Protein AF-A0A8H6S6K7-F1 (afdb_monomer)

pLDDT: mean 83.05, std 16.38, range [39.16, 98.5]

Structure (mmCIF, N/CA/C/O backbone):
data_AF-A0A8H6S6K7-F1
#
_entry.id   AF-A0A8H6S6K7-F1
#
loop_
_atom_site.group_PDB
_atom_site.id
_atom_site.type_symbol
_atom_site.label_atom_id
_atom_site.label_alt_id
_atom_site.label_comp_id
_atom_site.label_asym_id
_atom_site.label_entity_id
_atom_site.label_seq_id
_atom_site.pdbx_PDB_ins_code
_atom_site.Cartn_x
_atom_site.Cartn_y
_atom_site.Cartn_z
_atom_site.occupancy
_atom_site.B_iso_or_equiv
_atom_site.auth_seq_id
_atom_site.auth_comp_id
_atom_site.auth_asym_id
_atom_site.auth_atom_id
_atom_site.pdbx_PDB_model_num
ATOM 1 N N . MET A 1 1 ? -16.120 10.961 26.177 1.00 58.44 1 MET A N 1
ATOM 2 C CA . MET A 1 1 ? -16.735 12.158 25.559 1.00 58.44 1 MET A CA 1
ATOM 3 C C . MET A 1 1 ? -15.746 12.899 24.668 1.00 58.44 1 MET A C 1
ATOM 5 O O . MET A 1 1 ? -15.996 12.947 23.475 1.00 58.44 1 MET A O 1
ATOM 9 N N . GLY A 1 2 ? -14.615 13.418 25.176 1.00 77.88 2 GLY A N 1
ATOM 10 C CA . GLY A 1 2 ? -13.631 14.110 24.320 1.00 77.88 2 GLY A CA 1
ATOM 11 C C . GLY A 1 2 ? -12.980 13.212 23.257 1.00 77.88 2 GLY A C 1
ATOM 12 O O . GLY A 1 2 ? -13.048 13.504 22.068 1.00 77.88 2 GLY A O 1
ATOM 13 N N . VAL A 1 3 ? -12.412 12.073 23.669 1.00 80.44 3 VAL A N 1
ATOM 14 C CA . VAL A 1 3 ? -11.653 11.180 22.769 1.00 80.44 3 VAL A CA 1
ATOM 15 C C . VAL A 1 3 ? -12.509 10.615 21.631 1.00 80.44 3 VAL A C 1
ATOM 17 O O . VAL A 1 3 ? -12.053 10.559 20.498 1.00 80.44 3 VAL A O 1
ATOM 20 N N . ASP A 1 4 ? -13.766 10.258 21.889 1.00 82.19 4 ASP A N 1
ATOM 21 C CA . ASP A 1 4 ? -14.639 9.653 20.872 1.00 82.19 4 ASP A CA 1
ATOM 22 C C . ASP A 1 4 ? -14.980 10.650 19.752 1.00 82.19 4 ASP A C 1
ATOM 24 O O . ASP A 1 4 ? -15.011 10.284 18.577 1.00 82.19 4 ASP A O 1
ATOM 28 N N . ARG A 1 5 ? -15.123 11.940 20.093 1.00 86.12 5 ARG A N 1
ATOM 29 C CA . ARG A 1 5 ? -15.265 13.026 19.112 1.00 86.12 5 ARG A CA 1
ATOM 30 C C . ARG A 1 5 ? -14.004 13.173 18.258 1.00 86.12 5 ARG A C 1
ATOM 32 O O . ARG A 1 5 ? -14.113 13.362 17.048 1.00 86.12 5 ARG A O 1
ATOM 39 N N . HIS A 1 6 ? -12.821 13.053 18.866 1.00 87.62 6 HIS A N 1
ATOM 40 C CA . HIS A 1 6 ? -11.557 13.077 18.127 1.00 87.62 6 HIS A CA 1
ATOM 41 C C . HIS A 1 6 ? -11.408 11.871 17.199 1.00 87.62 6 HIS A C 1
ATOM 43 O O . HIS A 1 6 ? -10.937 12.052 16.087 1.00 87.62 6 HIS A O 1
ATOM 49 N N . ILE A 1 7 ? -11.858 10.675 17.591 1.00 88.06 7 ILE A N 1
ATOM 50 C CA . ILE A 1 7 ? -11.807 9.482 16.730 1.00 88.06 7 ILE A CA 1
ATOM 51 C C . ILE A 1 7 ? -12.795 9.588 15.564 1.00 88.06 7 ILE A C 1
ATOM 53 O O . ILE A 1 7 ? -12.396 9.371 14.423 1.00 88.06 7 ILE A O 1
ATOM 57 N N . ARG A 1 8 ? -14.050 9.992 15.815 1.00 89.50 8 ARG A N 1
ATOM 58 C CA . ARG A 1 8 ? -15.065 10.156 14.754 1.00 89.50 8 ARG A CA 1
ATOM 59 C C . ARG A 1 8 ? -14.651 11.180 13.689 1.00 89.50 8 ARG A C 1
ATOM 61 O O . ARG A 1 8 ? -15.054 11.046 12.540 1.00 89.50 8 ARG A O 1
ATOM 68 N N . ARG A 1 9 ? -13.847 12.184 14.057 1.00 91.62 9 ARG A N 1
ATOM 69 C CA . ARG A 1 9 ? -13.295 13.173 13.117 1.00 91.62 9 ARG A CA 1
ATOM 70 C C . ARG A 1 9 ? -11.938 12.758 12.545 1.00 91.62 9 ARG A C 1
ATOM 72 O O . ARG A 1 9 ? -11.682 12.986 11.373 1.00 91.62 9 ARG A O 1
ATOM 79 N N . GLY A 1 10 ? -11.071 12.179 13.366 1.00 93.00 10 GLY A N 1
ATOM 80 C CA . GLY A 1 10 ? -9.701 11.827 13.003 1.00 93.00 10 GLY A CA 1
ATOM 81 C C . GLY A 1 10 ? -9.630 10.644 12.048 1.00 93.00 10 GLY A C 1
ATOM 82 O O . GLY A 1 10 ? -8.879 10.708 11.085 1.00 93.00 10 GLY A O 1
ATOM 83 N N . HIS A 1 11 ? -10.451 9.610 12.257 1.00 93.69 11 HIS A N 1
ATOM 84 C CA . HIS A 1 11 ? -10.480 8.426 11.390 1.00 93.69 11 HIS A CA 1
ATOM 85 C C . HIS A 1 11 ? -10.733 8.771 9.911 1.00 93.69 11 HIS A C 1
ATOM 87 O O . HIS A 1 11 ? -9.861 8.450 9.102 1.00 93.69 11 HIS A O 1
ATOM 93 N N . PRO A 1 12 ? -11.804 9.504 9.534 1.00 95.31 12 PRO A N 1
ATOM 94 C CA . PRO A 1 12 ? -12.028 9.855 8.133 1.00 95.31 12 PRO A CA 1
ATOM 95 C C . PRO A 1 12 ? -10.968 10.805 7.566 1.00 95.31 12 PRO A C 1
ATOM 97 O O . PRO A 1 12 ? -10.683 10.737 6.377 1.00 95.31 12 PRO A O 1
ATOM 100 N N . ILE A 1 13 ? -10.348 11.658 8.391 1.00 96.81 13 ILE A N 1
ATOM 101 C CA . ILE A 1 13 ? -9.241 12.517 7.941 1.00 96.81 13 ILE A CA 1
ATOM 102 C C . ILE A 1 13 ? -8.011 11.664 7.616 1.00 96.81 13 ILE A C 1
ATOM 104 O O . ILE A 1 13 ? -7.450 11.795 6.534 1.00 96.81 13 ILE A O 1
ATOM 108 N N . THR A 1 14 ? -7.599 10.771 8.519 1.00 96.31 14 THR A N 1
ATOM 109 C CA . THR A 1 14 ? -6.419 9.920 8.316 1.00 96.31 14 THR A CA 1
ATOM 110 C C . THR A 1 14 ? -6.618 8.950 7.155 1.00 96.31 14 THR A C 1
ATOM 112 O O . THR A 1 14 ? -5.763 8.888 6.278 1.00 96.31 14 THR A O 1
ATOM 115 N N . PHE A 1 15 ? -7.752 8.243 7.096 1.00 96.69 15 PHE A N 1
ATOM 116 C CA . PHE A 1 15 ? -8.057 7.356 5.967 1.00 96.69 15 PHE A CA 1
ATOM 117 C C . PHE A 1 15 ? -8.229 8.135 4.658 1.00 96.69 15 PHE A C 1
ATOM 119 O O . PHE A 1 15 ? -7.791 7.662 3.617 1.00 96.69 15 PHE A O 1
ATOM 126 N N . GLY A 1 16 ? -8.795 9.345 4.698 1.00 97.44 16 GLY A N 1
ATOM 127 C CA . GLY A 1 16 ? -8.875 10.223 3.530 1.00 97.44 16 GLY A CA 1
ATOM 128 C C . GLY A 1 16 ? -7.501 10.622 2.987 1.00 97.44 16 GLY A C 1
ATOM 129 O O . GLY A 1 16 ? -7.311 10.619 1.775 1.00 97.44 16 GLY A O 1
ATOM 130 N N . LEU A 1 17 ? -6.529 10.905 3.863 1.00 97.81 17 LEU A N 1
ATOM 131 C CA . LEU A 1 17 ? -5.148 11.198 3.458 1.00 97.81 17 LEU A CA 1
ATOM 132 C C . LEU A 1 17 ? -4.443 9.969 2.864 1.00 97.81 17 LEU A C 1
ATOM 134 O O . LEU A 1 17 ? -3.813 10.109 1.822 1.00 97.81 17 LEU A O 1
ATOM 138 N N . ILE A 1 18 ? -4.606 8.785 3.466 1.00 98.12 18 ILE A N 1
ATOM 139 C CA . ILE A 1 18 ? -4.086 7.505 2.933 1.00 98.12 18 ILE A CA 1
ATOM 140 C C . ILE A 1 18 ? -4.708 7.177 1.561 1.00 98.12 18 ILE A C 1
ATOM 142 O O . ILE A 1 18 ? -4.072 6.637 0.666 1.00 98.12 18 ILE A O 1
ATOM 146 N N . ILE A 1 19 ? -5.985 7.499 1.347 1.00 98.25 19 ILE A N 1
ATOM 147 C CA . ILE A 1 19 ? -6.609 7.303 0.030 1.00 98.25 19 ILE A CA 1
ATOM 148 C C . ILE A 1 19 ? -6.054 8.317 -0.975 1.00 98.25 19 ILE A C 1
ATOM 150 O O . ILE A 1 19 ? -5.770 7.956 -2.114 1.00 98.25 19 ILE A O 1
ATOM 154 N N . LEU A 1 20 ? -5.900 9.581 -0.574 1.00 98.19 20 LEU A N 1
ATOM 155 C CA . LEU A 1 20 ? -5.424 10.646 -1.455 1.00 98.19 20 LEU A CA 1
ATOM 156 C C . LEU A 1 20 ? -3.990 10.397 -1.942 1.00 98.19 20 LEU A C 1
ATOM 158 O O . LEU A 1 20 ? -3.740 10.465 -3.145 1.00 98.19 20 LEU A O 1
ATOM 162 N N . PHE A 1 21 ? -3.057 10.111 -1.032 1.00 97.94 21 PHE A N 1
ATOM 163 C CA . PHE A 1 21 ? -1.673 9.821 -1.410 1.00 97.94 21 PHE A CA 1
ATOM 164 C C . PHE A 1 21 ? -1.566 8.481 -2.150 1.00 97.94 21 PHE A C 1
ATOM 166 O O . PHE A 1 21 ? -0.896 8.421 -3.181 1.00 97.94 21 PHE A O 1
ATOM 173 N N . GLY A 1 22 ? -2.347 7.471 -1.761 1.00 98.12 22 GLY A N 1
ATOM 174 C CA . GLY A 1 22 ? -2.472 6.219 -2.501 1.00 98.12 22 GLY A CA 1
ATOM 175 C C . GLY A 1 22 ? -2.956 6.408 -3.943 1.00 98.12 22 GLY A C 1
ATOM 176 O O . GLY A 1 22 ? -2.473 5.716 -4.834 1.00 98.12 22 GLY A O 1
ATOM 177 N N . LEU A 1 23 ? -3.857 7.362 -4.210 1.00 97.81 23 LEU A N 1
ATOM 178 C CA . LEU A 1 23 ? -4.305 7.698 -5.570 1.00 97.81 23 LEU A CA 1
ATOM 179 C C . LEU A 1 23 ? -3.222 8.403 -6.393 1.00 97.81 23 LEU A C 1
ATOM 181 O O . LEU A 1 23 ? -3.073 8.091 -7.577 1.00 97.81 23 LEU A O 1
ATOM 185 N N . PHE A 1 24 ? -2.468 9.330 -5.791 1.00 98.06 24 PHE A N 1
ATOM 186 C CA . PHE A 1 24 ? -1.315 9.937 -6.464 1.00 98.06 24 PHE A CA 1
ATOM 187 C C . PHE A 1 24 ? -0.296 8.868 -6.858 1.00 98.06 24 PHE A C 1
ATOM 189 O O . PHE A 1 24 ? 0.173 8.851 -7.998 1.00 98.06 24 PHE A O 1
ATOM 196 N N . GLU A 1 25 ? -0.045 7.922 -5.958 1.00 98.12 25 GLU A N 1
ATOM 197 C CA . GLU A 1 25 ? 0.919 6.861 -6.197 1.00 98.12 25 GLU A CA 1
ATOM 198 C C . GLU A 1 25 ? 0.448 5.813 -7.195 1.00 98.12 25 GLU A C 1
ATOM 200 O O . GLU A 1 25 ? 1.226 5.3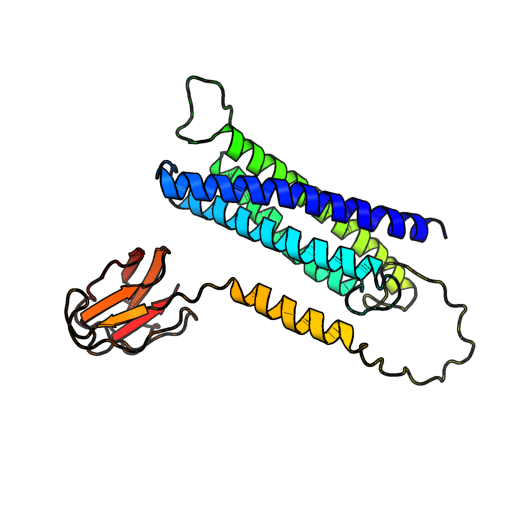51 -8.034 1.00 98.12 25 GLU A O 1
ATOM 205 N N . LEU A 1 26 ? -0.846 5.499 -7.182 1.00 98.12 26 LEU A N 1
ATOM 206 C CA . LEU A 1 26 ? -1.479 4.667 -8.196 1.00 98.12 26 LEU A CA 1
ATOM 207 C C . LEU A 1 26 ? -1.311 5.287 -9.589 1.00 98.12 26 LEU A C 1
ATOM 209 O O . LEU A 1 26 ? -0.919 4.599 -10.528 1.00 98.12 26 LEU A O 1
ATOM 213 N N . ALA A 1 27 ? -1.561 6.592 -9.724 1.00 98.31 27 ALA A N 1
ATOM 214 C CA . ALA A 1 27 ? -1.431 7.293 -10.998 1.00 98.31 27 ALA A CA 1
ATOM 215 C C . ALA A 1 27 ? 0.027 7.341 -11.490 1.00 98.31 27 ALA A C 1
ATOM 217 O O . ALA A 1 27 ? 0.286 7.049 -12.661 1.00 98.31 27 ALA A O 1
ATOM 218 N N . LEU A 1 28 ? 0.980 7.667 -10.609 1.00 98.19 28 LEU A N 1
ATOM 219 C CA . LEU A 1 28 ? 2.406 7.733 -10.950 1.00 98.19 28 LEU A CA 1
ATOM 220 C C . LEU A 1 28 ? 2.969 6.364 -11.340 1.00 98.19 28 LEU A C 1
ATOM 222 O O . LEU A 1 28 ? 3.606 6.235 -12.387 1.00 98.19 28 LEU A O 1
ATOM 226 N N . SER A 1 29 ? 2.710 5.334 -10.533 1.00 98.25 29 SER A N 1
ATOM 227 C CA . SER A 1 29 ? 3.194 3.974 -10.797 1.00 98.25 29 SER A CA 1
ATOM 228 C C . SER A 1 29 ? 2.545 3.347 -12.036 1.00 98.25 29 SER A C 1
ATOM 230 O O . SER A 1 29 ? 3.236 2.674 -12.808 1.00 98.25 29 SER A O 1
ATOM 232 N N . ALA A 1 30 ? 1.260 3.614 -12.298 1.00 98.25 30 ALA A N 1
ATOM 233 C CA . ALA A 1 30 ? 0.586 3.172 -13.520 1.00 98.25 30 ALA A CA 1
ATOM 234 C C . ALA A 1 30 ? 1.184 3.847 -14.760 1.00 98.25 30 ALA A C 1
ATOM 236 O O . ALA A 1 30 ? 1.487 3.175 -15.750 1.00 98.25 30 ALA A O 1
ATOM 237 N N . TRP A 1 31 ? 1.407 5.163 -14.691 1.00 98.44 31 TRP A N 1
ATOM 238 C CA . TRP A 1 31 ? 2.030 5.913 -15.777 1.00 98.44 31 TRP A CA 1
ATOM 239 C C . TRP A 1 31 ? 3.455 5.421 -16.055 1.00 98.44 31 TRP A C 1
ATOM 241 O O . TRP A 1 31 ? 3.763 5.087 -17.197 1.00 98.44 31 TRP A O 1
ATOM 251 N N . LEU A 1 32 ? 4.299 5.281 -15.027 1.00 97.56 32 LEU A N 1
ATOM 252 C CA . LEU A 1 32 ? 5.662 4.752 -15.171 1.00 97.56 32 LEU A CA 1
ATOM 253 C C . LEU A 1 32 ? 5.662 3.341 -15.772 1.00 97.56 32 LEU A C 1
ATOM 255 O O . LEU A 1 32 ? 6.413 3.071 -16.707 1.00 97.56 32 LEU A O 1
ATOM 259 N N . THR A 1 33 ? 4.773 2.464 -15.298 1.00 97.56 33 THR A N 1
ATOM 260 C CA . THR A 1 33 ? 4.615 1.111 -15.852 1.00 97.56 33 THR A CA 1
ATOM 261 C C . THR A 1 33 ? 4.262 1.159 -17.340 1.00 97.56 33 THR A C 1
ATOM 263 O O . THR A 1 33 ? 4.856 0.432 -18.137 1.00 97.56 33 THR A O 1
ATOM 266 N N . SER A 1 34 ? 3.344 2.045 -17.738 1.00 97.50 34 SER A N 1
ATOM 267 C CA . SER A 1 34 ? 2.989 2.251 -19.146 1.00 97.50 34 SER A CA 1
ATOM 268 C C . SER A 1 34 ? 4.179 2.756 -19.968 1.00 97.50 34 SER A C 1
ATOM 270 O O . SER A 1 34 ? 4.407 2.278 -21.083 1.00 97.50 34 SER A O 1
ATOM 272 N N . MET A 1 35 ? 4.961 3.695 -19.430 1.00 96.19 35 MET A N 1
ATOM 273 C CA . MET A 1 35 ? 6.112 4.267 -20.132 1.00 96.19 35 MET A CA 1
ATOM 274 C C . MET A 1 35 ? 7.233 3.245 -20.322 1.00 96.19 35 MET A C 1
ATOM 276 O O . MET A 1 35 ? 7.738 3.132 -21.438 1.00 96.19 35 MET A O 1
ATOM 280 N N . PHE A 1 36 ? 7.553 2.452 -19.297 1.00 95.31 36 PHE A N 1
ATOM 281 C CA . PHE A 1 36 ? 8.531 1.362 -19.387 1.00 95.31 36 PHE A CA 1
ATOM 282 C C . PHE A 1 36 ? 8.093 0.259 -20.355 1.00 95.31 36 PHE A C 1
ATOM 284 O O . PHE A 1 36 ? 8.903 -0.248 -21.131 1.00 95.31 36 PHE A O 1
ATOM 291 N N . ASN A 1 37 ? 6.800 -0.073 -20.381 1.00 95.56 37 ASN A N 1
ATOM 292 C CA . ASN A 1 37 ? 6.273 -1.037 -21.347 1.00 95.56 37 ASN A CA 1
ATOM 293 C C . ASN A 1 37 ? 6.340 -0.515 -22.794 1.00 95.56 37 ASN A C 1
ATOM 295 O O . ASN A 1 37 ? 6.509 -1.316 -23.705 1.00 95.56 37 ASN A O 1
ATOM 299 N N . THR A 1 38 ? 6.209 0.799 -23.007 1.00 96.88 38 THR A N 1
ATOM 300 C CA . THR A 1 38 ? 6.174 1.402 -24.355 1.00 96.88 38 THR A CA 1
ATOM 301 C C . THR A 1 38 ? 7.568 1.707 -24.899 1.00 96.88 38 THR A C 1
ATOM 303 O O . THR A 1 38 ? 7.840 1.465 -26.070 1.00 96.88 38 THR A O 1
ATOM 306 N N . HIS A 1 39 ? 8.448 2.270 -24.070 1.00 93.69 39 HIS A N 1
ATOM 307 C CA . HIS A 1 39 ? 9.737 2.809 -24.517 1.00 93.69 39 HIS A CA 1
ATOM 308 C C . HIS A 1 39 ? 10.919 1.898 -24.185 1.00 93.69 39 HIS A C 1
ATOM 310 O O . HIS A 1 39 ? 12.015 2.148 -24.677 1.00 93.69 39 HIS A O 1
ATOM 316 N N . HIS A 1 40 ? 10.718 0.872 -23.348 1.00 91.50 40 HIS A N 1
ATOM 317 C CA . HIS A 1 40 ? 11.763 -0.056 -22.904 1.00 91.50 40 HIS A CA 1
ATOM 318 C C . HIS A 1 40 ? 13.025 0.643 -22.369 1.00 91.50 40 HIS A C 1
ATOM 320 O O . HIS A 1 40 ? 14.141 0.160 -22.538 1.00 91.50 40 HIS A O 1
ATOM 326 N N . ASN A 1 41 ? 12.844 1.806 -21.742 1.00 91.12 41 ASN A N 1
ATOM 327 C CA . ASN A 1 41 ? 13.911 2.680 -21.262 1.00 91.12 41 ASN A CA 1
ATOM 328 C C . ASN A 1 41 ? 14.139 2.582 -19.745 1.00 91.12 41 ASN A C 1
ATOM 330 O O . ASN A 1 41 ? 14.782 3.457 -19.166 1.00 91.12 41 ASN A O 1
ATOM 334 N N . GLN A 1 42 ? 13.618 1.533 -19.102 1.00 90.00 42 GLN A N 1
ATOM 335 C CA . GLN A 1 42 ? 14.020 1.156 -17.749 1.00 90.00 42 GLN A CA 1
ATOM 336 C C . GLN A 1 42 ? 15.499 0.737 -17.719 1.00 90.00 42 GLN A C 1
ATOM 338 O O . GLN A 1 42 ? 15.999 0.106 -18.653 1.00 90.00 42 GLN A O 1
ATOM 343 N N . ARG A 1 43 ? 16.196 1.031 -16.621 1.00 87.75 43 ARG A N 1
ATOM 344 C CA . ARG A 1 43 ? 17.606 0.673 -16.398 1.00 87.75 43 ARG A CA 1
ATOM 345 C C . ARG A 1 43 ? 17.809 -0.834 -16.218 1.00 87.75 43 ARG A C 1
ATOM 347 O O . ARG A 1 43 ? 18.893 -1.348 -16.482 1.00 87.75 43 ARG A O 1
ATOM 354 N N . GLY A 1 44 ? 16.780 -1.542 -15.759 1.00 89.00 44 GLY A N 1
ATOM 355 C CA . GLY A 1 44 ? 16.789 -2.993 -15.612 1.00 89.00 44 GLY A CA 1
ATOM 356 C C . GLY A 1 44 ? 15.429 -3.549 -15.204 1.00 89.00 44 GLY A C 1
ATOM 357 O O . GLY A 1 44 ? 14.517 -2.804 -14.845 1.00 89.00 44 GLY A O 1
ATOM 358 N N . ASP A 1 45 ? 15.295 -4.876 -15.231 1.00 91.44 45 ASP A N 1
ATOM 359 C CA . ASP A 1 45 ? 14.052 -5.555 -14.837 1.00 91.44 45 ASP A CA 1
ATOM 360 C C . ASP A 1 45 ? 13.675 -5.275 -13.376 1.00 91.44 45 ASP A C 1
ATOM 362 O O . ASP A 1 45 ? 12.501 -5.118 -13.051 1.00 91.44 45 ASP A O 1
ATOM 366 N N . THR A 1 46 ? 14.675 -5.103 -12.508 1.00 93.25 46 THR A N 1
ATOM 367 C CA . THR A 1 46 ? 14.460 -4.792 -11.092 1.00 93.25 46 THR A CA 1
ATOM 368 C C . THR A 1 46 ? 13.755 -3.453 -10.881 1.00 93.25 46 THR A C 1
ATOM 370 O O . THR A 1 46 ? 12.954 -3.345 -9.960 1.00 93.25 46 THR A O 1
ATOM 373 N N . GLU A 1 47 ? 14.006 -2.442 -11.718 1.00 93.19 47 GLU A N 1
ATOM 374 C CA . GLU A 1 47 ? 13.319 -1.145 -11.638 1.00 93.19 47 GLU A CA 1
ATOM 375 C C . GLU A 1 47 ? 11.841 -1.286 -12.001 1.00 93.19 47 GLU A C 1
ATOM 377 O O . GLU A 1 47 ? 10.959 -0.851 -11.256 1.00 93.19 47 GLU A O 1
ATOM 382 N N . ARG A 1 48 ? 11.567 -1.978 -13.110 1.00 94.69 48 ARG A N 1
ATOM 383 C CA . ARG A 1 48 ? 10.206 -2.263 -13.567 1.00 94.69 48 ARG A CA 1
ATOM 384 C C . ARG A 1 48 ? 9.404 -3.004 -12.498 1.00 94.69 48 ARG A C 1
ATOM 386 O O . ARG A 1 48 ? 8.262 -2.634 -12.224 1.00 94.69 48 ARG A O 1
ATOM 393 N N . ASP A 1 49 ? 9.988 -4.030 -11.890 1.00 96.12 49 ASP A N 1
ATOM 394 C CA . ASP A 1 49 ? 9.283 -4.879 -10.930 1.00 96.12 49 ASP A CA 1
ATOM 395 C C . ASP A 1 49 ? 8.971 -4.126 -9.625 1.00 96.12 49 ASP A C 1
ATOM 397 O O . ASP A 1 49 ? 7.891 -4.292 -9.056 1.00 96.12 49 ASP A O 1
ATOM 401 N N . ARG A 1 50 ? 9.851 -3.213 -9.193 1.00 97.06 50 ARG A N 1
ATOM 402 C CA . ARG A 1 50 ? 9.620 -2.349 -8.020 1.00 97.06 50 ARG A CA 1
ATOM 403 C C . ARG A 1 50 ? 8.503 -1.334 -8.256 1.00 97.06 50 ARG A C 1
ATOM 405 O O . ARG A 1 50 ? 7.660 -1.151 -7.380 1.00 97.06 50 ARG A O 1
ATOM 412 N N . VAL A 1 51 ? 8.444 -0.723 -9.442 1.00 97.69 51 VAL A N 1
ATOM 413 C CA . VAL A 1 51 ? 7.338 0.180 -9.812 1.00 97.69 51 VAL A CA 1
ATOM 414 C C . VAL A 1 51 ? 6.010 -0.577 -9.905 1.00 97.69 51 VAL A C 1
ATOM 416 O O . VAL A 1 51 ? 4.987 -0.087 -9.427 1.00 97.69 51 VAL A O 1
ATOM 419 N N . ARG A 1 52 ? 6.012 -1.803 -10.442 1.00 97.81 52 ARG A N 1
ATOM 420 C CA . ARG A 1 52 ? 4.817 -2.666 -10.464 1.00 97.81 52 ARG A CA 1
ATOM 421 C C . ARG A 1 52 ? 4.377 -3.089 -9.061 1.00 97.81 52 ARG A C 1
ATOM 423 O O . ARG A 1 52 ? 3.179 -3.156 -8.794 1.00 97.81 52 ARG A O 1
ATOM 430 N N . PHE A 1 53 ? 5.318 -3.321 -8.148 1.00 97.88 53 PHE A N 1
ATOM 431 C CA . PHE A 1 53 ? 4.989 -3.562 -6.746 1.00 97.88 53 PHE A CA 1
ATOM 432 C C . PHE A 1 53 ? 4.355 -2.326 -6.089 1.00 97.88 53 PHE A C 1
ATOM 434 O O . PHE A 1 53 ? 3.343 -2.461 -5.406 1.00 97.88 53 PHE A O 1
ATOM 441 N N . ALA A 1 54 ? 4.856 -1.116 -6.365 1.00 98.25 54 ALA A N 1
ATOM 442 C CA . ALA A 1 54 ? 4.221 0.125 -5.908 1.00 98.25 54 ALA A CA 1
ATOM 443 C C . ALA A 1 54 ? 2.791 0.294 -6.465 1.00 98.25 54 ALA A C 1
ATOM 445 O O . ALA A 1 54 ? 1.881 0.700 -5.736 1.00 98.25 54 ALA A O 1
ATOM 446 N N . LEU A 1 55 ? 2.561 -0.086 -7.728 1.00 98.38 55 LEU A N 1
ATOM 447 C CA . LEU A 1 55 ? 1.230 -0.101 -8.350 1.00 98.38 55 LEU A CA 1
ATOM 448 C C . LEU A 1 55 ? 0.265 -1.058 -7.634 1.00 98.38 55 LEU A C 1
ATOM 450 O O . LEU A 1 55 ? -0.889 -0.712 -7.371 1.00 98.38 55 LEU A O 1
ATOM 454 N N . PHE A 1 56 ? 0.736 -2.254 -7.283 1.00 98.12 56 PHE A N 1
ATOM 455 C CA . PHE A 1 56 ? -0.046 -3.209 -6.502 1.00 98.12 56 PHE A CA 1
ATOM 456 C C . PHE A 1 56 ? -0.358 -2.673 -5.096 1.00 98.12 56 PHE A C 1
ATOM 458 O O . PHE A 1 56 ? -1.521 -2.658 -4.684 1.00 98.12 56 PHE A O 1
ATOM 465 N N . THR A 1 57 ? 0.656 -2.179 -4.381 1.00 98.44 57 THR A N 1
ATOM 466 C CA . THR A 1 57 ? 0.520 -1.657 -3.012 1.00 98.44 57 THR A CA 1
ATOM 467 C C . THR A 1 57 ? -0.441 -0.466 -2.943 1.00 98.44 57 THR A C 1
ATOM 469 O O . THR A 1 57 ? -1.288 -0.400 -2.044 1.00 98.44 57 THR A O 1
ATOM 472 N N . SER A 1 58 ? -0.371 0.453 -3.908 1.00 98.50 58 SER A N 1
ATOM 473 C CA . SER A 1 58 ? -1.296 1.590 -4.009 1.00 98.50 58 SER A CA 1
ATOM 474 C C . SER A 1 58 ? -2.723 1.142 -4.347 1.00 98.50 58 SER A C 1
ATOM 476 O O . SER A 1 58 ? -3.663 1.578 -3.681 1.00 98.50 58 SER A O 1
ATOM 478 N N . SER A 1 59 ? -2.900 0.194 -5.276 1.00 98.31 59 SER A N 1
ATOM 479 C CA . SER A 1 59 ? -4.213 -0.396 -5.598 1.00 98.31 59 SER A CA 1
ATOM 480 C C . SER A 1 59 ? -4.867 -1.044 -4.373 1.00 98.31 59 SER A C 1
ATOM 482 O O . SER A 1 59 ? -6.019 -0.745 -4.049 1.00 98.31 59 SER A O 1
ATOM 484 N N . TRP A 1 60 ? -4.117 -1.886 -3.652 1.00 97.81 60 TRP A N 1
ATOM 485 C CA . TRP A 1 60 ? -4.549 -2.501 -2.393 1.00 97.81 60 TRP A CA 1
ATOM 486 C C . TRP A 1 60 ? -5.000 -1.446 -1.380 1.00 97.81 60 TRP A C 1
ATOM 488 O O . TRP A 1 60 ? -6.085 -1.546 -0.798 1.00 97.81 60 TRP A O 1
ATOM 498 N N . THR A 1 61 ? -4.169 -0.418 -1.191 1.00 97.69 61 THR A N 1
ATOM 499 C CA . THR A 1 61 ? -4.393 0.633 -0.197 1.00 97.69 61 THR A CA 1
ATOM 500 C C . THR A 1 61 ? -5.643 1.438 -0.524 1.00 97.69 61 THR A C 1
ATOM 502 O O . THR A 1 61 ? -6.489 1.604 0.354 1.00 97.69 61 THR A O 1
ATOM 505 N N . VAL A 1 62 ? -5.813 1.881 -1.773 1.00 97.94 62 VAL A N 1
ATOM 506 C CA . VAL A 1 62 ? -6.979 2.667 -2.201 1.00 97.94 62 VAL A CA 1
ATOM 507 C C . VAL A 1 62 ? -8.265 1.858 -2.052 1.00 97.94 62 VAL A C 1
ATOM 509 O O . VAL A 1 62 ? -9.221 2.346 -1.444 1.00 97.94 62 VAL A O 1
ATOM 512 N N . VAL A 1 63 ? -8.293 0.615 -2.545 1.00 96.62 63 VAL A N 1
ATOM 513 C CA . VAL A 1 63 ? -9.504 -0.222 -2.522 1.00 96.62 63 VAL A CA 1
ATOM 514 C C . VAL A 1 63 ? -9.935 -0.526 -1.089 1.00 96.62 63 VAL A C 1
ATOM 516 O O . VAL A 1 63 ? -11.086 -0.275 -0.719 1.00 96.62 63 VAL A O 1
ATOM 519 N N . LEU A 1 64 ? -9.023 -1.030 -0.255 1.00 95.44 64 LEU A N 1
ATOM 520 C CA . LEU A 1 64 ? -9.383 -1.445 1.100 1.00 95.44 64 LEU A CA 1
ATOM 521 C C . LEU A 1 64 ? -9.561 -0.273 2.065 1.00 95.44 64 LEU A C 1
ATOM 523 O O . LEU A 1 64 ? -10.451 -0.335 2.915 1.00 95.44 64 LEU A O 1
ATOM 527 N N . SER A 1 65 ? -8.796 0.813 1.927 1.00 96.25 65 SER A N 1
ATOM 528 C CA . SER A 1 65 ? -9.007 2.011 2.755 1.00 96.25 65 SER A CA 1
ATOM 529 C C . SER A 1 65 ? -10.347 2.665 2.441 1.00 96.25 65 SER A C 1
ATOM 531 O O . SER A 1 65 ? -11.067 3.040 3.366 1.00 96.25 65 SER A O 1
ATOM 533 N N . THR A 1 66 ? -10.728 2.737 1.159 1.00 95.62 66 THR A N 1
ATOM 534 C CA . THR A 1 66 ? -12.054 3.233 0.754 1.00 95.62 66 THR A CA 1
ATOM 535 C C . THR A 1 66 ? -13.157 2.354 1.329 1.00 95.62 66 THR A C 1
ATOM 537 O O . THR A 1 66 ? -14.116 2.868 1.906 1.00 95.62 66 THR A O 1
ATOM 540 N N . LEU A 1 67 ? -13.003 1.028 1.248 1.00 93.00 67 LEU A N 1
ATOM 541 C CA . LEU A 1 67 ? -13.961 0.088 1.823 1.00 93.00 67 LEU A CA 1
ATOM 542 C C . LEU A 1 67 ? -14.130 0.293 3.334 1.00 93.00 67 LEU A C 1
ATOM 544 O O . LEU A 1 67 ? -15.256 0.419 3.813 1.00 93.00 67 LEU A O 1
ATOM 548 N N . ILE A 1 68 ? -13.027 0.348 4.083 1.00 92.06 68 ILE A N 1
ATOM 549 C CA . ILE A 1 68 ? -13.047 0.530 5.540 1.00 92.06 68 ILE A CA 1
ATOM 550 C C . ILE A 1 68 ? -13.657 1.883 5.915 1.00 92.06 68 ILE A C 1
ATOM 552 O O . ILE A 1 68 ? -14.454 1.949 6.853 1.00 92.06 68 ILE A O 1
ATOM 556 N N . LEU A 1 69 ? -13.343 2.947 5.172 1.00 93.31 69 LEU A N 1
ATOM 557 C CA . LEU A 1 69 ? -13.908 4.277 5.393 1.00 93.31 69 LEU A CA 1
ATOM 558 C C . LEU A 1 69 ? -15.430 4.298 5.176 1.00 93.31 69 LEU A C 1
ATOM 560 O O . LEU A 1 69 ? -16.170 4.796 6.026 1.00 93.31 69 LEU A O 1
ATOM 564 N N . VAL A 1 70 ? -15.912 3.703 4.082 1.00 92.31 70 VAL A N 1
ATOM 565 C CA . VAL A 1 70 ? -17.351 3.590 3.787 1.00 92.31 70 VAL A CA 1
ATOM 566 C C . VAL A 1 70 ? -18.064 2.745 4.846 1.00 92.31 70 VAL A C 1
ATOM 568 O O . VAL A 1 70 ? -19.129 3.131 5.336 1.00 92.31 70 VAL A O 1
ATOM 571 N N . LEU A 1 71 ? -17.470 1.622 5.263 1.00 89.50 71 LEU A N 1
ATOM 572 C CA . LEU A 1 71 ? -18.017 0.790 6.338 1.00 89.50 71 LEU A CA 1
ATOM 573 C C . LEU A 1 71 ? -18.083 1.539 7.670 1.00 89.50 71 LEU A C 1
ATOM 575 O O . LEU A 1 71 ? -19.051 1.370 8.413 1.00 89.50 71 LEU A O 1
ATOM 579 N N . PHE A 1 72 ? -17.086 2.371 7.968 1.00 88.56 72 PHE A N 1
ATOM 580 C CA . PHE A 1 72 ? -17.081 3.201 9.165 1.00 88.56 72 PHE A CA 1
ATOM 581 C C . PHE A 1 72 ? -18.215 4.235 9.146 1.00 88.56 72 PHE A C 1
ATOM 583 O O . PHE A 1 72 ? -18.871 4.425 10.169 1.00 88.56 72 PHE A O 1
ATOM 590 N N . TRP A 1 73 ? -18.512 4.851 7.996 1.00 87.75 73 TRP A N 1
ATOM 591 C CA . TRP A 1 73 ? -19.665 5.752 7.871 1.00 87.75 73 TRP A CA 1
ATOM 592 C C . TRP A 1 73 ? -21.010 5.042 8.012 1.00 87.75 73 TRP A C 1
ATOM 594 O O . TRP A 1 73 ? -21.911 5.583 8.650 1.00 87.75 73 TRP A O 1
ATOM 604 N N . HIS A 1 74 ? -21.149 3.836 7.463 1.00 87.31 74 HIS A N 1
ATOM 605 C CA . HIS A 1 74 ? -22.405 3.091 7.553 1.00 87.31 74 HIS A CA 1
ATOM 606 C C . HIS A 1 74 ? -22.636 2.430 8.916 1.00 87.31 74 HIS A C 1
ATOM 608 O O . HIS A 1 74 ? -23.779 2.315 9.351 1.00 87.31 74 HIS A O 1
ATOM 614 N N . SER A 1 75 ? -21.578 1.960 9.577 1.00 82.75 75 SER A N 1
ATOM 615 C CA . SER A 1 75 ? -21.683 1.155 10.796 1.00 82.75 75 SER A CA 1
ATOM 616 C C . SER A 1 75 ? -20.518 1.414 11.755 1.00 82.75 75 SER A C 1
ATOM 618 O O . SER A 1 75 ? -19.772 0.497 12.121 1.00 82.75 75 SER A O 1
ATOM 620 N N . ALA A 1 76 ? -20.395 2.663 12.208 1.00 69.31 76 ALA A N 1
ATOM 621 C CA . ALA A 1 76 ? -19.417 3.062 13.224 1.00 69.31 76 ALA A CA 1
ATOM 622 C C . ALA A 1 76 ? -19.549 2.246 14.526 1.00 69.31 76 ALA A C 1
ATOM 624 O O . ALA A 1 76 ? -18.542 1.925 15.159 1.00 69.31 76 ALA A O 1
ATOM 625 N N . ASP A 1 77 ? -20.781 1.866 14.880 1.00 67.62 77 ASP A N 1
ATOM 626 C CA . ASP A 1 77 ? -21.126 1.271 16.167 1.00 67.62 77 ASP A CA 1
ATOM 627 C C . ASP A 1 77 ? -21.626 -0.178 15.977 1.00 67.62 77 ASP A C 1
ATOM 629 O O . ASP A 1 77 ? -22.818 -0.433 15.826 1.00 67.62 77 ASP A O 1
ATOM 633 N N . GLY A 1 78 ? -20.704 -1.153 15.965 1.00 64.12 78 GLY A N 1
ATOM 634 C CA . GLY A 1 78 ? -21.046 -2.566 16.220 1.00 64.12 78 GLY A CA 1
ATOM 635 C C . GLY A 1 78 ? -20.858 -3.587 15.091 1.00 64.12 78 GLY A C 1
ATOM 636 O O . GLY A 1 78 ? -21.210 -4.749 15.290 1.00 64.12 78 GLY A O 1
ATOM 637 N N . SER A 1 79 ? -20.279 -3.227 13.941 1.00 77.44 79 SER A N 1
ATOM 638 C CA . SER A 1 79 ? -19.912 -4.236 12.936 1.00 77.44 79 SER A CA 1
ATOM 639 C C . SER A 1 79 ? -18.582 -4.904 13.292 1.00 77.44 79 SER A C 1
ATOM 641 O O . SER A 1 79 ? -17.607 -4.239 13.630 1.00 77.44 79 SER A O 1
ATOM 643 N N . VAL A 1 80 ? -18.500 -6.231 13.149 1.00 76.50 80 VAL A N 1
ATOM 644 C CA . VAL A 1 80 ? -17.232 -6.978 13.290 1.00 76.50 80 VAL A CA 1
ATOM 645 C C . VAL A 1 80 ? -16.172 -6.440 12.319 1.00 76.50 80 VAL A C 1
ATOM 647 O O . VAL A 1 80 ? -14.984 -6.430 12.638 1.00 76.50 80 VAL A O 1
ATOM 650 N N . LEU A 1 81 ? -16.603 -5.929 11.163 1.00 73.56 81 LEU A N 1
ATOM 651 C CA . LEU A 1 81 ? -15.722 -5.354 10.147 1.00 73.56 81 LEU A CA 1
ATOM 652 C C . LEU A 1 81 ? -15.155 -3.983 10.542 1.00 73.56 81 LEU A C 1
ATOM 654 O O . LEU A 1 81 ? -14.100 -3.605 10.047 1.00 73.56 81 LEU A O 1
ATOM 658 N N . THR A 1 82 ? -15.799 -3.263 11.465 1.00 83.25 82 THR A N 1
ATOM 659 C CA . THR A 1 82 ? -15.270 -2.014 12.037 1.00 83.25 82 THR A CA 1
ATOM 660 C C . THR A 1 82 ? -14.547 -2.240 13.369 1.00 83.25 82 THR A C 1
ATOM 662 O O . THR A 1 82 ? -14.207 -1.284 14.068 1.00 83.25 82 THR A O 1
ATOM 665 N N . SER A 1 83 ? -14.266 -3.503 13.718 1.00 90.44 83 SER A N 1
ATOM 666 C CA . SER A 1 83 ? -13.525 -3.849 14.932 1.00 90.44 83 SER A CA 1
ATOM 667 C C . SER A 1 83 ? -12.067 -3.395 14.875 1.00 90.44 83 SER A C 1
ATOM 669 O O . SER A 1 83 ? -11.453 -3.270 13.808 1.00 90.44 83 SER A O 1
ATOM 671 N N . ILE A 1 84 ? -11.495 -3.190 16.061 1.00 91.44 84 ILE A N 1
ATOM 672 C CA . ILE A 1 84 ? -10.085 -2.826 16.236 1.00 91.44 84 ILE A CA 1
ATOM 673 C C . ILE A 1 84 ? -9.174 -3.906 15.634 1.00 91.44 84 ILE A C 1
ATOM 675 O O . ILE A 1 84 ? -8.190 -3.576 14.978 1.00 91.44 84 ILE A O 1
ATOM 679 N N . LEU A 1 85 ? -9.515 -5.189 15.803 1.00 90.62 85 LEU A N 1
ATOM 680 C CA . LEU A 1 85 ? -8.733 -6.297 15.249 1.00 90.62 85 LEU A CA 1
ATOM 681 C C . LEU A 1 85 ? -8.639 -6.243 13.718 1.00 90.62 85 LEU A C 1
ATOM 683 O O . LEU A 1 85 ? -7.545 -6.390 13.179 1.00 90.62 85 LEU A O 1
ATOM 687 N N . VAL A 1 86 ? -9.758 -6.010 13.022 1.00 92.19 86 VAL A N 1
ATOM 688 C CA . VAL A 1 86 ? -9.767 -5.922 11.550 1.00 92.19 86 VAL A CA 1
ATOM 689 C C . VAL A 1 86 ? -8.895 -4.760 11.077 1.00 92.19 86 VAL A C 1
ATOM 691 O O . VAL A 1 86 ? -8.099 -4.934 10.157 1.00 92.19 86 VAL A O 1
ATOM 694 N N . HIS A 1 87 ? -8.969 -3.612 11.759 1.00 94.25 87 HIS A N 1
ATOM 695 C CA . HIS A 1 87 ? -8.097 -2.476 11.464 1.00 94.25 87 HIS A CA 1
ATOM 696 C C . HIS A 1 87 ? -6.618 -2.816 11.676 1.00 94.25 87 HIS A C 1
ATOM 698 O O . HIS A 1 87 ? -5.807 -2.462 10.830 1.00 94.25 87 HIS A O 1
ATOM 704 N N . LEU A 1 88 ? -6.252 -3.512 12.758 1.00 94.00 88 LEU A N 1
ATOM 705 C CA . LEU A 1 88 ? -4.857 -3.889 13.019 1.00 94.00 88 LEU A CA 1
ATOM 706 C C . LEU A 1 88 ? -4.304 -4.866 11.981 1.00 94.00 88 LEU A C 1
ATOM 708 O O . LEU A 1 88 ? -3.168 -4.696 11.551 1.00 94.00 88 LEU A O 1
ATOM 712 N N . VAL A 1 89 ? -5.088 -5.864 11.567 1.00 95.56 89 VAL A N 1
ATOM 713 C CA . VAL A 1 89 ? -4.656 -6.827 10.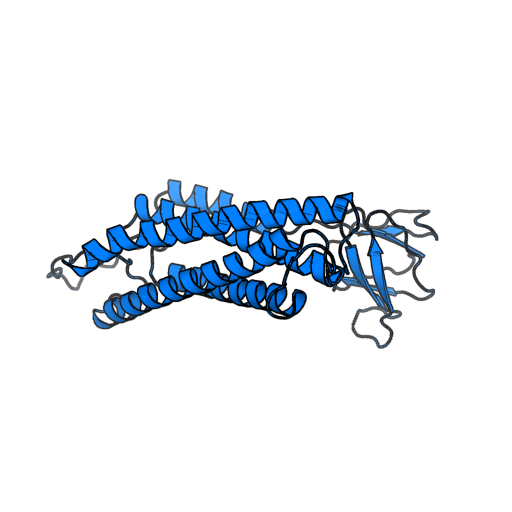541 1.00 95.56 89 VAL A CA 1
ATOM 714 C C . VAL A 1 89 ? -4.473 -6.125 9.196 1.00 95.56 89 VAL A C 1
ATOM 716 O O . VAL A 1 89 ? -3.422 -6.267 8.574 1.00 95.56 89 VAL A O 1
ATOM 719 N N . PHE A 1 90 ? -5.460 -5.326 8.776 1.00 95.75 90 PHE A N 1
ATOM 720 C CA . PHE A 1 90 ? -5.376 -4.555 7.538 1.00 95.75 90 PHE A CA 1
ATOM 721 C C . PHE A 1 90 ? -4.194 -3.579 7.559 1.00 95.75 90 PHE A C 1
ATOM 723 O O . PHE A 1 90 ? -3.343 -3.630 6.675 1.00 95.75 90 PHE A O 1
ATOM 730 N N . LEU A 1 91 ? -4.116 -2.716 8.575 1.00 96.56 91 LEU A N 1
ATOM 731 C CA . LEU A 1 91 ? -3.064 -1.708 8.666 1.00 96.56 91 LEU A CA 1
ATOM 732 C C . LEU A 1 91 ? -1.686 -2.350 8.823 1.00 96.56 91 LEU A C 1
ATOM 734 O O . LEU A 1 91 ? -0.740 -1.854 8.230 1.00 96.56 91 LEU A O 1
ATOM 738 N N . GLY A 1 92 ? -1.561 -3.457 9.559 1.00 96.50 92 GLY A N 1
ATOM 739 C CA . GLY A 1 92 ? -0.300 -4.183 9.705 1.00 96.50 92 GLY A CA 1
ATOM 740 C C . GLY A 1 92 ? 0.211 -4.748 8.379 1.00 96.50 92 GLY A C 1
ATOM 741 O O . GLY A 1 92 ? 1.390 -4.603 8.065 1.00 96.50 92 GLY A O 1
ATOM 742 N N . PHE A 1 93 ? -0.671 -5.329 7.562 1.00 97.62 93 PHE A N 1
ATOM 743 C CA . PHE A 1 93 ? -0.289 -5.813 6.234 1.00 97.62 93 PHE A CA 1
ATOM 744 C C . PHE A 1 93 ? 0.057 -4.658 5.282 1.00 97.62 93 PHE A C 1
ATOM 746 O O . PHE A 1 93 ? 1.094 -4.681 4.621 1.00 97.62 93 PHE A O 1
ATOM 753 N N . THR A 1 94 ? -0.759 -3.602 5.277 1.00 97.94 94 THR A N 1
ATOM 754 C CA . THR A 1 94 ? -0.505 -2.374 4.509 1.00 97.94 94 THR A CA 1
ATOM 755 C C . THR A 1 94 ? 0.819 -1.714 4.917 1.00 97.94 94 THR A C 1
ATOM 757 O O . THR A 1 94 ? 1.577 -1.275 4.057 1.00 97.94 94 THR A O 1
ATOM 760 N N . TRP A 1 95 ? 1.155 -1.713 6.208 1.00 98.44 95 TRP A N 1
ATOM 761 C CA . TRP A 1 95 ? 2.420 -1.195 6.730 1.00 98.44 95 TRP A CA 1
ATOM 762 C C . TRP A 1 95 ? 3.624 -1.968 6.198 1.00 98.44 95 TRP A C 1
ATOM 764 O O . TRP A 1 95 ? 4.586 -1.350 5.750 1.00 98.44 95 TRP A O 1
ATOM 774 N N . LEU A 1 96 ? 3.557 -3.305 6.185 1.00 98.19 96 LEU A N 1
ATOM 775 C CA . LEU A 1 96 ? 4.623 -4.146 5.632 1.00 98.19 96 LEU A CA 1
ATOM 776 C C . LEU A 1 96 ? 4.835 -3.882 4.139 1.00 98.19 96 LEU A C 1
ATOM 778 O O . LEU A 1 96 ? 5.977 -3.772 3.695 1.00 98.19 96 LEU A O 1
ATOM 782 N N . MET A 1 97 ? 3.753 -3.739 3.370 1.00 98.31 97 MET A N 1
ATOM 783 C CA . MET A 1 97 ? 3.854 -3.453 1.938 1.00 98.31 97 MET A CA 1
ATOM 784 C C . MET A 1 97 ? 4.414 -2.061 1.654 1.00 98.31 97 MET A C 1
ATOM 786 O O . MET A 1 97 ? 5.261 -1.932 0.772 1.00 98.31 97 MET A O 1
ATOM 790 N N . TRP A 1 98 ? 4.018 -1.030 2.406 1.00 98.44 98 TRP A N 1
ATOM 791 C CA . TRP A 1 98 ? 4.596 0.308 2.243 1.00 98.44 98 TRP A CA 1
ATOM 792 C C . TRP A 1 98 ? 6.045 0.381 2.715 1.00 98.44 98 TRP A C 1
ATOM 794 O O . TRP A 1 98 ? 6.854 1.003 2.035 1.00 98.44 98 TRP A O 1
ATOM 804 N N . ALA A 1 99 ? 6.413 -0.316 3.794 1.00 97.75 99 ALA A N 1
ATOM 805 C CA . ALA A 1 99 ? 7.809 -0.442 4.212 1.00 97.75 99 ALA A CA 1
ATOM 806 C C . ALA A 1 99 ? 8.661 -1.087 3.108 1.00 97.75 99 ALA A C 1
ATOM 808 O O . ALA A 1 99 ? 9.720 -0.571 2.748 1.00 97.75 99 ALA A O 1
ATOM 809 N N . ALA A 1 100 ? 8.171 -2.192 2.534 1.00 98.19 100 ALA A N 1
ATOM 810 C CA . ALA A 1 100 ? 8.830 -2.878 1.429 1.00 98.19 100 ALA A CA 1
ATOM 811 C C . ALA A 1 100 ? 8.897 -2.000 0.169 1.00 98.19 100 ALA A C 1
ATOM 813 O O . ALA A 1 100 ? 9.945 -1.940 -0.465 1.00 98.19 100 ALA A O 1
ATOM 814 N N . THR A 1 101 ? 7.818 -1.285 -0.168 1.00 98.25 101 THR A N 1
ATOM 815 C CA . THR A 1 101 ? 7.752 -0.390 -1.336 1.00 98.25 101 THR A CA 1
ATOM 816 C C . THR A 1 101 ? 8.742 0.762 -1.183 1.00 98.25 101 THR A C 1
ATOM 818 O O . THR A 1 101 ? 9.575 0.969 -2.063 1.00 98.25 101 THR A O 1
ATOM 821 N N . ALA A 1 102 ? 8.726 1.453 -0.039 1.00 97.75 102 ALA A N 1
ATOM 822 C CA . ALA A 1 102 ? 9.632 2.559 0.250 1.00 97.75 102 ALA A CA 1
ATOM 823 C C . ALA A 1 102 ? 11.098 2.104 0.219 1.00 97.75 102 ALA A C 1
ATOM 825 O O . ALA A 1 102 ? 11.913 2.714 -0.470 1.00 97.75 102 ALA A O 1
ATOM 826 N N . ALA A 1 103 ? 11.440 0.989 0.874 1.00 97.31 103 ALA A N 1
ATOM 827 C CA . ALA A 1 103 ? 12.801 0.448 0.858 1.00 97.31 103 ALA A CA 1
ATOM 828 C C . ALA A 1 103 ? 13.243 -0.015 -0.545 1.00 97.31 103 ALA A C 1
ATOM 830 O O . ALA A 1 103 ? 14.391 0.197 -0.952 1.00 97.31 103 ALA A O 1
ATOM 831 N N . ALA A 1 104 ? 12.339 -0.628 -1.312 1.00 97.06 104 ALA A N 1
ATOM 832 C CA . ALA A 1 104 ? 12.617 -1.077 -2.669 1.00 97.06 104 ALA A CA 1
ATOM 833 C C . ALA A 1 104 ? 12.891 0.104 -3.611 1.00 97.06 104 ALA A C 1
ATOM 835 O O . ALA A 1 104 ? 13.880 0.075 -4.345 1.00 97.06 104 ALA A O 1
ATOM 836 N N . VAL A 1 105 ? 12.075 1.159 -3.562 1.00 95.81 105 VAL A N 1
ATOM 837 C CA . VAL A 1 105 ? 12.290 2.370 -4.368 1.00 95.81 105 VAL A CA 1
ATOM 838 C C . VAL A 1 105 ? 13.544 3.119 -3.893 1.00 95.81 105 VAL A C 1
ATOM 840 O O . VAL A 1 105 ? 14.411 3.412 -4.708 1.00 95.81 105 VAL A O 1
ATOM 843 N N . THR A 1 106 ? 13.742 3.298 -2.584 1.00 95.19 106 THR A N 1
ATOM 844 C CA . THR A 1 106 ? 14.946 3.953 -2.023 1.00 95.19 106 THR A CA 1
ATOM 845 C C . THR A 1 106 ? 16.233 3.253 -2.478 1.00 95.19 106 THR A C 1
ATOM 847 O O . THR A 1 106 ? 17.176 3.889 -2.948 1.00 95.19 106 THR A O 1
ATOM 850 N N . SER A 1 107 ? 16.278 1.918 -2.394 1.00 94.88 107 SER A N 1
ATOM 851 C CA . SER A 1 107 ? 17.453 1.140 -2.817 1.00 94.88 107 SER A CA 1
ATOM 852 C C . SER A 1 107 ? 17.659 1.118 -4.332 1.00 94.88 107 SER A C 1
ATOM 854 O O . SER A 1 107 ? 18.756 0.812 -4.788 1.00 94.88 107 SER A O 1
ATOM 856 N N . MET A 1 108 ? 16.620 1.408 -5.119 1.00 92.25 108 MET A N 1
ATOM 857 C CA . MET A 1 108 ? 16.716 1.527 -6.578 1.00 92.25 108 MET A CA 1
ATOM 858 C C . MET A 1 108 ? 17.373 2.845 -6.965 1.00 92.25 108 MET A C 1
ATOM 860 O O . MET A 1 108 ? 18.168 2.887 -7.897 1.00 92.25 108 MET A O 1
ATOM 864 N N . LEU A 1 109 ? 17.034 3.901 -6.227 1.00 90.56 109 LEU A N 1
ATOM 865 C CA . LEU A 1 109 ? 17.465 5.271 -6.481 1.00 90.56 109 LEU A CA 1
ATOM 866 C C . LEU A 1 109 ? 18.787 5.614 -5.786 1.00 90.56 109 LEU A C 1
ATOM 868 O O . LEU A 1 109 ? 19.418 6.605 -6.131 1.00 90.56 109 LEU A O 1
ATOM 872 N N . GLY A 1 110 ? 19.229 4.787 -4.834 1.00 86.69 110 GLY A N 1
ATOM 873 C CA . GLY A 1 110 ? 20.465 5.008 -4.085 1.00 86.69 110 GLY A CA 1
ATOM 874 C C . GLY A 1 110 ? 20.328 6.022 -2.946 1.00 86.69 110 GLY A C 1
ATOM 875 O O . GLY A 1 110 ? 21.340 6.567 -2.514 1.00 86.69 110 GLY A O 1
ATOM 876 N N . GLY A 1 111 ? 19.110 6.259 -2.441 1.00 75.62 111 GLY A N 1
ATOM 877 C CA . GLY A 1 111 ? 18.855 7.204 -1.342 1.00 75.62 111 GLY A CA 1
ATOM 878 C C . GLY A 1 111 ? 18.567 8.647 -1.779 1.00 75.62 111 GLY A C 1
ATOM 879 O O . GLY A 1 111 ? 18.944 9.576 -1.065 1.00 75.62 111 GLY A O 1
ATOM 880 N N . GLY A 1 112 ? 17.909 8.821 -2.930 1.00 72.06 112 GLY A N 1
ATOM 881 C CA . GLY A 1 112 ? 17.484 10.108 -3.491 1.00 72.06 112 GLY A CA 1
ATOM 882 C C . GLY A 1 112 ? 18.312 10.549 -4.703 1.00 72.06 112 GLY A C 1
ATOM 883 O O . GLY A 1 112 ? 19.543 10.532 -4.677 1.00 72.06 112 GLY A O 1
ATOM 884 N N . LEU A 1 113 ? 17.636 10.973 -5.778 1.00 75.19 113 LEU A N 1
ATOM 885 C CA . LEU A 1 113 ? 18.280 11.403 -7.026 1.00 75.19 113 LEU A CA 1
ATOM 886 C C . LEU A 1 113 ? 18.325 12.930 -7.162 1.00 75.19 113 LEU A C 1
ATOM 888 O O . LEU A 1 113 ? 17.323 13.625 -6.992 1.00 75.19 113 LEU A O 1
ATOM 892 N N . ASN A 1 114 ? 19.473 13.461 -7.586 1.00 79.44 114 ASN A N 1
ATOM 893 C CA . ASN A 1 114 ? 19.598 14.854 -8.012 1.00 79.44 114 ASN A CA 1
ATOM 894 C C . ASN A 1 114 ? 19.295 14.974 -9.513 1.00 79.44 114 ASN A C 1
ATOM 896 O O . ASN A 1 114 ? 20.195 14.914 -10.344 1.00 79.44 114 ASN A O 1
ATOM 900 N N . CYS A 1 115 ? 18.031 15.197 -9.882 1.00 82.06 115 CYS A N 1
ATOM 901 C CA . CYS A 1 115 ? 17.593 15.258 -11.285 1.00 82.06 115 CYS A CA 1
ATOM 902 C C . CYS A 1 115 ? 17.999 16.547 -12.050 1.00 82.06 115 CYS A C 1
ATOM 904 O O . CYS A 1 115 ? 17.263 16.999 -12.932 1.00 82.06 115 CYS A O 1
ATOM 906 N N . LYS A 1 116 ? 19.144 17.177 -11.738 1.00 80.06 116 LYS A N 1
ATOM 907 C CA . LYS A 1 116 ? 19.610 18.385 -12.445 1.00 80.06 116 LYS A CA 1
ATOM 908 C C . LYS A 1 116 ? 20.143 18.034 -13.841 1.00 80.06 116 LYS A C 1
ATOM 910 O O . LYS A 1 116 ? 20.985 17.160 -14.015 1.00 80.06 116 LYS A O 1
ATOM 915 N N . SER A 1 117 ? 19.631 18.763 -14.828 1.00 62.41 117 SER A N 1
ATOM 916 C CA . SER A 1 117 ? 19.840 18.616 -16.271 1.00 62.41 117 SER A CA 1
ATOM 917 C C . SER A 1 117 ? 21.321 18.581 -16.669 1.00 62.41 117 SER A C 1
ATOM 919 O O . SER A 1 117 ? 21.985 19.616 -16.674 1.00 62.41 117 SER A O 1
ATOM 921 N N . GLY A 1 118 ? 21.820 17.389 -17.015 1.00 52.78 118 GLY A N 1
ATOM 922 C CA . GLY A 1 118 ? 23.142 17.179 -17.620 1.00 52.78 118 GLY A CA 1
ATOM 923 C C . GLY A 1 118 ? 23.787 15.833 -17.274 1.00 52.78 118 GLY A C 1
ATOM 924 O O . GLY A 1 118 ? 24.383 15.207 -18.143 1.00 52.78 118 GLY A O 1
ATOM 925 N N . LEU A 1 119 ? 23.604 15.355 -16.039 1.00 51.41 119 LEU A N 1
ATOM 926 C CA . LEU A 1 119 ? 24.031 14.032 -15.565 1.00 51.41 119 LEU A CA 1
ATOM 927 C C . LEU A 1 119 ? 22.796 13.286 -15.047 1.00 51.41 119 LEU A C 1
ATOM 929 O O . LEU A 1 119 ? 22.595 13.123 -13.850 1.00 51.41 119 LEU A O 1
ATOM 933 N N . HIS A 1 120 ? 21.901 12.877 -15.945 1.00 59.72 120 HIS A N 1
ATOM 934 C CA . HIS A 1 120 ? 20.928 11.862 -15.551 1.00 59.72 120 HIS A CA 1
ATOM 935 C C . HIS A 1 120 ? 21.729 10.574 -15.335 1.00 59.72 120 HIS A C 1
ATOM 937 O O . HIS A 1 120 ? 22.300 10.074 -16.300 1.00 59.72 120 HIS A O 1
ATOM 943 N N . ASP A 1 121 ? 21.794 10.061 -14.101 1.00 61.78 121 ASP A N 1
ATOM 944 C CA . ASP A 1 121 ? 22.544 8.858 -13.677 1.00 61.78 121 ASP A CA 1
ATOM 945 C C . ASP A 1 121 ? 22.063 7.540 -14.339 1.00 61.78 121 ASP A C 1
ATOM 947 O O . ASP A 1 121 ? 22.137 6.458 -13.755 1.00 61.78 121 ASP A O 1
ATOM 951 N N . GLY A 1 122 ? 21.531 7.607 -15.561 1.00 76.31 122 GLY A N 1
ATOM 952 C CA . GLY A 1 122 ? 20.965 6.497 -16.317 1.00 76.31 122 GLY A CA 1
ATOM 953 C C . GLY A 1 122 ? 19.488 6.220 -16.031 1.00 76.31 122 GLY A C 1
ATOM 954 O O . GLY A 1 122 ? 18.983 5.212 -16.506 1.00 76.31 122 GLY A O 1
ATOM 955 N N . PHE A 1 123 ? 18.791 7.078 -15.274 1.00 82.06 123 PHE A N 1
ATOM 956 C CA . PHE A 1 123 ? 17.364 6.906 -14.969 1.00 82.06 123 PHE A CA 1
ATOM 957 C C . PHE A 1 123 ? 16.469 7.701 -15.923 1.00 82.06 123 PHE A C 1
ATOM 959 O O . PHE A 1 123 ? 16.511 8.937 -15.957 1.00 82.06 123 PHE A O 1
ATOM 966 N N . ALA A 1 124 ? 15.610 6.995 -16.658 1.00 87.06 124 ALA A N 1
ATOM 967 C CA . ALA A 1 124 ? 14.478 7.609 -17.337 1.00 87.06 124 ALA A CA 1
ATOM 968 C C . ALA A 1 124 ? 13.451 8.084 -16.292 1.00 87.06 124 ALA A C 1
ATOM 970 O O . ALA A 1 124 ? 13.223 7.420 -15.289 1.00 87.06 124 ALA A O 1
ATOM 971 N N . TYR A 1 125 ? 12.827 9.245 -16.514 1.00 92.56 125 TYR A N 1
ATOM 972 C CA . TYR A 1 125 ? 11.768 9.775 -15.633 1.00 92.56 125 TYR A CA 1
ATOM 973 C C . TYR A 1 125 ? 12.196 9.997 -14.165 1.00 92.56 125 TYR A C 1
ATOM 975 O O . TYR A 1 125 ? 11.424 9.778 -13.233 1.00 92.56 125 TYR A O 1
ATOM 983 N N . CYS A 1 126 ? 13.426 10.480 -13.958 1.00 92.06 126 CYS A N 1
ATOM 984 C CA . CYS A 1 126 ? 14.023 10.746 -12.641 1.00 92.06 126 CYS A CA 1
ATOM 985 C C . CYS A 1 126 ? 13.095 11.501 -11.666 1.00 92.06 126 CYS A C 1
ATOM 987 O O . CYS A 1 126 ? 12.937 11.089 -10.520 1.00 92.06 126 CYS A O 1
ATOM 989 N N . ASN A 1 127 ? 12.433 12.576 -12.120 1.00 92.69 127 ASN A N 1
ATOM 990 C CA . ASN A 1 127 ? 11.544 13.374 -11.264 1.00 92.69 127 ASN A CA 1
ATOM 991 C C . ASN A 1 127 ? 10.338 12.564 -10.763 1.00 92.69 127 ASN A C 1
ATOM 993 O O . ASN A 1 127 ? 9.914 12.727 -9.622 1.00 92.69 127 ASN A O 1
ATOM 997 N N . GLN A 1 128 ? 9.791 11.692 -11.609 1.00 95.38 128 GLN A N 1
ATOM 998 C CA . GLN A 1 128 ? 8.646 10.845 -11.293 1.00 95.38 128 GLN A CA 1
ATOM 999 C C . GLN A 1 128 ? 9.037 9.727 -10.327 1.00 95.38 128 GLN A C 1
ATOM 1001 O O . GLN A 1 128 ? 8.292 9.450 -9.394 1.00 95.38 128 GLN A O 1
ATOM 1006 N N . LEU A 1 129 ? 10.217 9.129 -10.506 1.00 94.88 129 LEU A N 1
ATOM 1007 C CA . LEU A 1 129 ? 10.744 8.127 -9.579 1.00 94.88 129 LEU A CA 1
ATOM 1008 C C . LEU A 1 129 ? 11.060 8.725 -8.202 1.00 94.88 129 LEU A C 1
ATOM 1010 O O . LEU A 1 129 ? 10.735 8.118 -7.188 1.00 94.88 129 LEU A O 1
ATOM 1014 N N . ASN A 1 130 ? 11.620 9.936 -8.156 1.00 94.38 130 ASN A N 1
ATOM 1015 C CA . ASN A 1 130 ? 11.858 10.649 -6.900 1.00 94.38 130 ASN A CA 1
ATOM 1016 C C . ASN A 1 130 ? 10.539 11.020 -6.190 1.00 94.38 130 ASN A C 1
ATOM 1018 O O . ASN A 1 130 ? 10.446 10.955 -4.967 1.00 94.38 130 ASN A O 1
ATOM 1022 N N . ALA A 1 131 ? 9.492 11.370 -6.948 1.00 96.25 131 ALA A N 1
ATOM 1023 C CA . ALA A 1 131 ? 8.156 11.577 -6.388 1.00 96.25 131 ALA A CA 1
ATOM 1024 C C . ALA A 1 131 ? 7.562 10.274 -5.819 1.00 96.25 131 ALA A C 1
ATOM 1026 O O . ALA A 1 131 ? 7.038 10.296 -4.708 1.00 96.25 131 ALA A O 1
ATOM 1027 N N . LEU A 1 132 ? 7.712 9.154 -6.539 1.00 96.94 132 LEU A N 1
ATOM 1028 C CA . LEU A 1 132 ? 7.295 7.817 -6.096 1.00 96.94 132 LEU A CA 1
ATOM 1029 C C . LEU A 1 132 ? 8.026 7.377 -4.808 1.00 96.94 132 LEU A C 1
ATOM 1031 O O . LEU A 1 132 ? 7.481 6.698 -3.947 1.00 96.94 132 LEU A O 1
ATOM 1035 N N . GLU A 1 133 ? 9.289 7.762 -4.626 1.00 96.62 133 GLU A N 1
ATOM 1036 C CA . GLU A 1 133 ? 9.993 7.500 -3.364 1.00 96.62 133 GLU A CA 1
ATOM 1037 C C . GLU A 1 133 ? 9.375 8.290 -2.203 1.00 96.62 133 GLU A C 1
ATOM 1039 O O . GLU A 1 133 ? 9.111 7.745 -1.127 1.00 96.62 133 GLU A O 1
ATOM 1044 N N . ALA A 1 134 ? 9.127 9.584 -2.425 1.00 96.56 134 ALA A N 1
ATOM 1045 C CA . ALA A 1 134 ? 8.615 10.481 -1.399 1.00 96.56 134 ALA A CA 1
ATOM 1046 C C . ALA A 1 134 ? 7.206 10.084 -0.934 1.00 96.56 134 ALA A C 1
ATOM 1048 O O . ALA A 1 134 ? 6.946 10.024 0.271 1.00 96.56 134 ALA A O 1
ATOM 1049 N N . PHE A 1 135 ? 6.301 9.792 -1.867 1.00 97.69 135 PHE A N 1
ATOM 1050 C CA . PHE A 1 135 ? 4.934 9.391 -1.541 1.00 97.69 135 PHE A CA 1
ATOM 1051 C C . PHE A 1 135 ? 4.881 8.025 -0.844 1.00 97.69 135 PHE A C 1
ATOM 1053 O O . PHE A 1 135 ? 4.150 7.897 0.142 1.00 97.69 135 PHE A O 1
ATOM 1060 N N . ALA A 1 136 ? 5.719 7.057 -1.231 1.00 97.94 136 ALA A N 1
ATOM 1061 C CA . ALA A 1 136 ? 5.833 5.789 -0.509 1.00 97.94 136 ALA A CA 1
ATOM 1062 C C . ALA A 1 136 ? 6.231 5.965 0.971 1.00 97.94 136 ALA A C 1
ATOM 1064 O O . ALA A 1 136 ? 5.653 5.321 1.853 1.00 97.94 136 ALA A O 1
ATOM 1065 N N . TRP A 1 137 ? 7.175 6.865 1.274 1.00 97.94 137 TRP A N 1
ATOM 1066 C CA . TRP A 1 137 ? 7.539 7.189 2.660 1.00 97.94 137 TRP A CA 1
ATOM 1067 C C . TRP A 1 137 ? 6.433 7.943 3.410 1.00 97.94 137 TRP A C 1
ATOM 1069 O O . TRP A 1 137 ? 6.211 7.680 4.596 1.00 97.94 137 TRP A O 1
ATOM 1079 N N . ILE A 1 138 ? 5.719 8.853 2.742 1.00 97.44 138 ILE A N 1
ATOM 1080 C CA . ILE A 1 138 ? 4.572 9.562 3.333 1.00 97.44 138 ILE A CA 1
ATOM 1081 C C . ILE A 1 138 ? 3.481 8.564 3.739 1.00 97.44 138 ILE A C 1
ATOM 1083 O O . ILE A 1 138 ? 3.005 8.613 4.876 1.00 97.44 138 ILE A O 1
ATOM 1087 N N . GLU A 1 139 ? 3.128 7.626 2.860 1.00 98.31 139 GLU A N 1
ATOM 1088 C CA . GLU A 1 139 ? 2.145 6.578 3.154 1.00 98.31 139 GLU A CA 1
ATOM 1089 C C . GLU A 1 139 ? 2.590 5.673 4.300 1.00 98.31 139 GLU A C 1
ATOM 1091 O O . GLU A 1 139 ? 1.830 5.420 5.237 1.00 98.31 139 GLU A O 1
ATOM 1096 N N . PHE A 1 140 ? 3.858 5.259 4.302 1.00 98.12 140 PHE A N 1
ATOM 1097 C CA . PHE A 1 140 ? 4.424 4.490 5.407 1.00 98.12 140 PHE A CA 1
ATOM 1098 C C . PHE A 1 140 ? 4.253 5.203 6.763 1.00 98.12 140 PHE A C 1
ATOM 1100 O O . PHE A 1 140 ? 3.847 4.583 7.756 1.00 98.12 140 PHE A O 1
ATOM 1107 N N . ILE A 1 141 ? 4.504 6.516 6.818 1.00 96.75 141 ILE A N 1
ATOM 1108 C CA . ILE A 1 141 ? 4.334 7.325 8.035 1.00 96.75 141 ILE A CA 1
ATOM 1109 C C . ILE A 1 141 ? 2.854 7.438 8.424 1.00 96.75 141 ILE A C 1
ATOM 1111 O O . ILE A 1 141 ? 2.519 7.260 9.599 1.00 96.75 141 ILE A O 1
ATOM 1115 N N . LEU A 1 142 ? 1.958 7.696 7.466 1.00 97.38 142 LEU A N 1
ATOM 1116 C CA . LEU A 1 142 ? 0.518 7.806 7.724 1.00 97.38 142 LEU A CA 1
ATOM 1117 C C . LEU A 1 142 ? -0.072 6.495 8.254 1.00 97.38 142 LEU A C 1
ATOM 1119 O O . LEU A 1 142 ? -0.823 6.505 9.235 1.00 97.38 142 LEU A O 1
ATOM 1123 N N . VAL A 1 143 ? 0.311 5.363 7.665 1.00 97.88 143 VAL A N 1
ATOM 1124 C CA . VAL A 1 143 ? -0.112 4.033 8.118 1.00 97.88 143 VAL A CA 1
ATOM 1125 C C . VAL A 1 143 ? 0.467 3.723 9.501 1.00 97.88 143 VAL A C 1
ATOM 1127 O O . VAL A 1 143 ? -0.254 3.218 10.363 1.00 97.88 143 VAL A O 1
ATOM 1130 N N . THR A 1 144 ? 1.725 4.091 9.771 1.00 93.25 144 THR A N 1
ATOM 1131 C CA . THR A 1 144 ? 2.330 3.957 11.111 1.00 93.25 144 THR A CA 1
ATOM 1132 C C . THR A 1 144 ? 1.541 4.749 12.154 1.00 93.25 144 THR A C 1
ATOM 1134 O O . THR A 1 144 ? 1.188 4.221 13.212 1.00 93.25 144 THR A O 1
ATOM 1137 N N . PHE A 1 145 ? 1.204 6.003 11.846 1.00 94.50 145 PHE A N 1
ATOM 1138 C CA . PHE A 1 145 ? 0.375 6.838 12.710 1.00 94.50 145 PHE A CA 1
ATOM 1139 C C . PHE A 1 145 ? -1.002 6.200 12.963 1.00 94.50 145 PHE A C 1
ATOM 1141 O O . PHE A 1 145 ? -1.443 6.118 14.114 1.00 94.50 145 PHE A O 1
ATOM 1148 N N . ALA A 1 146 ? -1.657 5.683 11.919 1.00 96.62 146 ALA A N 1
ATOM 1149 C CA . ALA A 1 146 ? -2.938 4.993 12.043 1.00 96.62 146 ALA A CA 1
ATOM 1150 C C . ALA A 1 146 ? -2.846 3.753 12.955 1.00 96.62 146 ALA A C 1
ATOM 1152 O O . ALA A 1 146 ? -3.702 3.576 13.827 1.00 96.62 146 ALA A O 1
ATOM 1153 N N . ILE A 1 147 ? -1.792 2.936 12.824 1.00 95.50 147 ILE A N 1
ATOM 1154 C CA . ILE A 1 147 ? -1.551 1.771 13.694 1.00 95.50 147 ILE A CA 1
ATOM 1155 C C . ILE A 1 147 ? -1.439 2.195 15.156 1.00 95.50 147 ILE A C 1
ATOM 1157 O O . ILE A 1 147 ? -2.104 1.604 16.008 1.00 95.50 147 ILE A O 1
ATOM 1161 N N . VAL A 1 148 ? -0.643 3.226 15.461 1.00 92.88 148 VAL A N 1
ATOM 1162 C CA . VAL A 1 148 ? -0.465 3.712 16.840 1.00 92.88 148 VAL A CA 1
ATOM 1163 C C . VAL A 1 148 ? -1.807 4.124 17.447 1.00 92.88 148 VAL A C 1
ATOM 1165 O O . VAL A 1 148 ? -2.131 3.715 18.565 1.00 92.88 148 VAL A O 1
ATOM 1168 N N . VAL A 1 149 ? -2.628 4.874 16.705 1.00 92.75 149 VAL A N 1
ATOM 1169 C CA . VAL A 1 149 ? -3.963 5.283 17.168 1.00 92.75 149 VAL A CA 1
ATOM 1170 C C . VAL A 1 149 ? -4.851 4.063 17.429 1.00 92.75 149 VAL A C 1
ATOM 1172 O O . VAL A 1 149 ? -5.463 3.970 18.497 1.00 92.75 149 VAL A O 1
ATOM 1175 N N . VAL A 1 150 ? -4.903 3.101 16.503 1.00 94.06 150 VAL A N 1
ATOM 1176 C CA . VAL A 1 150 ? -5.724 1.887 16.651 1.00 94.06 150 VAL A CA 1
ATOM 1177 C C . VAL A 1 150 ? -5.243 1.024 17.823 1.00 94.06 150 VAL A C 1
ATOM 1179 O O . VAL A 1 150 ? -6.075 0.530 18.586 1.00 94.06 150 VAL A O 1
ATOM 1182 N N . LEU A 1 151 ? -3.931 0.899 18.046 1.00 90.94 151 LEU A N 1
ATOM 1183 C CA . LEU A 1 151 ? -3.361 0.176 19.189 1.00 90.94 151 LEU A CA 1
ATOM 1184 C C . LE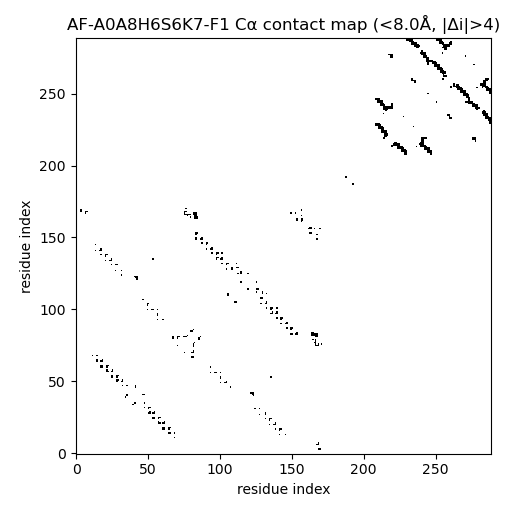U A 1 151 ? -3.734 0.826 20.523 1.00 90.94 151 LEU A C 1
ATOM 1186 O O . LEU A 1 151 ? -4.181 0.131 21.438 1.00 90.94 151 LEU A O 1
ATOM 1190 N N . VAL A 1 152 ? -3.623 2.154 20.638 1.00 88.62 152 VAL A N 1
ATOM 1191 C CA . VAL A 1 152 ? -4.042 2.881 21.850 1.00 88.62 152 VAL A CA 1
ATOM 1192 C C . VAL A 1 152 ? -5.525 2.632 22.137 1.00 88.62 152 VAL A C 1
ATOM 1194 O O . VAL A 1 152 ? -5.901 2.389 23.289 1.00 88.62 152 VAL A O 1
ATOM 1197 N N . ARG A 1 153 ? -6.375 2.629 21.103 1.00 89.81 153 ARG A N 1
ATOM 1198 C CA . ARG A 1 153 ? -7.802 2.298 21.246 1.00 89.81 153 ARG A CA 1
ATOM 1199 C C . ARG A 1 153 ? -8.023 0.838 21.631 1.00 89.81 153 ARG A C 1
ATOM 1201 O O . ARG A 1 153 ? -8.843 0.580 22.509 1.00 89.81 153 ARG A O 1
ATOM 1208 N N . GLY A 1 154 ? -7.248 -0.086 21.072 1.00 88.69 154 GLY A N 1
ATOM 1209 C CA . GLY A 1 154 ? -7.250 -1.502 21.446 1.00 88.69 154 GLY A CA 1
ATOM 1210 C C . GLY A 1 154 ? -6.933 -1.729 22.917 1.00 88.69 154 GLY A C 1
ATOM 1211 O O . GLY A 1 154 ? -7.684 -2.415 23.609 1.00 88.69 154 GLY A O 1
ATOM 1212 N N . ILE A 1 155 ? -5.891 -1.076 23.435 1.00 87.69 155 ILE A N 1
ATOM 1213 C CA . ILE A 1 155 ? -5.513 -1.155 24.853 1.00 87.69 155 ILE A CA 1
ATOM 1214 C C . ILE A 1 155 ? -6.621 -0.574 25.742 1.00 87.69 155 ILE A C 1
ATOM 1216 O O . ILE A 1 155 ? -6.959 -1.155 26.776 1.00 87.69 155 ILE A O 1
ATOM 1220 N N . GLN A 1 156 ? -7.217 0.556 25.349 1.00 87.12 156 GLN A N 1
ATOM 1221 C CA . GLN A 1 156 ? -8.317 1.172 26.098 1.00 87.12 156 GLN A CA 1
ATOM 1222 C C . GLN A 1 156 ? -9.576 0.293 26.125 1.00 87.12 156 GLN A C 1
ATOM 1224 O O . GLN A 1 156 ? -10.221 0.219 27.171 1.00 87.12 156 GLN A O 1
ATOM 1229 N N . ALA A 1 157 ? -9.912 -0.376 25.019 1.00 87.12 157 ALA A N 1
ATOM 1230 C CA . ALA A 1 157 ? -11.031 -1.316 24.941 1.00 87.12 157 ALA A CA 1
ATOM 1231 C C . ALA A 1 157 ? -10.757 -2.597 25.751 1.00 87.12 157 ALA A C 1
ATOM 1233 O O . ALA A 1 157 ? -11.609 -3.049 26.516 1.00 87.12 157 ALA A O 1
ATOM 1234 N N . ALA A 1 158 ? -9.537 -3.140 25.672 1.00 86.44 158 ALA A N 1
ATOM 1235 C CA . ALA A 1 158 ? -9.124 -4.315 26.438 1.00 86.44 158 ALA A CA 1
ATOM 1236 C C . ALA A 1 158 ? -9.196 -4.073 27.955 1.00 86.44 158 ALA A C 1
ATOM 1238 O O . ALA A 1 158 ? -9.742 -4.901 28.681 1.00 86.44 158 ALA A O 1
ATOM 1239 N N . ARG A 1 159 ? -8.744 -2.904 28.434 1.00 87.38 159 ARG A N 1
ATOM 1240 C CA . ARG A 1 159 ? -8.827 -2.521 29.859 1.00 87.38 159 ARG A CA 1
ATOM 1241 C C . ARG A 1 159 ? -10.263 -2.386 30.386 1.00 87.38 159 ARG A C 1
ATOM 1243 O O . ARG A 1 159 ? -10.448 -2.379 31.597 1.00 87.38 159 ARG A O 1
ATOM 1250 N N . ARG A 1 160 ? -11.264 -2.262 29.508 1.00 82.62 160 ARG A N 1
ATOM 1251 C CA . ARG A 1 160 ? -12.692 -2.163 29.871 1.00 82.62 160 ARG A CA 1
ATOM 1252 C C . ARG A 1 160 ? -13.438 -3.498 29.811 1.00 82.62 160 ARG A C 1
ATOM 1254 O O . ARG A 1 160 ? -14.579 -3.550 30.249 1.00 82.62 160 ARG A O 1
ATOM 1261 N N . GLY A 1 161 ? -12.809 -4.554 29.291 1.00 85.25 161 GLY A N 1
ATOM 1262 C CA . GLY A 1 161 ? -13.427 -5.874 29.123 1.00 85.25 161 GLY A CA 1
ATOM 1263 C C . GLY A 1 161 ? -14.077 -6.122 27.755 1.00 85.25 161 GLY A C 1
ATOM 1264 O O . GLY A 1 161 ? -14.538 -7.234 27.512 1.00 85.25 161 GLY A O 1
ATOM 1265 N N . ASP A 1 162 ? -14.060 -5.147 26.836 1.00 81.19 162 ASP A N 1
ATOM 1266 C CA . ASP A 1 162 ? -14.629 -5.290 25.481 1.00 81.19 162 ASP A CA 1
ATOM 1267 C C . ASP A 1 162 ? -13.697 -6.076 24.531 1.00 81.19 162 ASP A C 1
ATOM 1269 O O . ASP A 1 162 ? -14.131 -6.682 23.546 1.00 81.19 162 ASP A O 1
ATOM 1273 N N . GLY A 1 163 ? -12.392 -6.085 24.835 1.00 85.44 163 GLY A N 1
ATOM 1274 C CA . GLY A 1 163 ? -11.351 -6.711 24.015 1.00 85.44 163 GLY A CA 1
ATOM 1275 C C . GLY A 1 163 ? -11.162 -6.044 22.642 1.00 85.44 163 GLY A C 1
ATOM 1276 O O . GLY A 1 163 ? -11.716 -4.987 22.353 1.00 85.44 163 GLY A O 1
ATOM 1277 N N . TYR A 1 164 ? -10.388 -6.678 21.754 1.00 84.31 164 TYR A N 1
ATOM 1278 C CA . TYR A 1 164 ? -10.116 -6.172 20.392 1.00 84.31 164 TYR A CA 1
ATOM 1279 C C . TYR A 1 164 ? -11.285 -6.346 19.407 1.00 84.31 164 TYR A C 1
ATOM 1281 O O . TYR A 1 164 ? -11.214 -5.895 18.264 1.00 84.31 164 TYR A O 1
ATOM 1289 N N . ARG A 1 165 ? -12.363 -7.008 19.84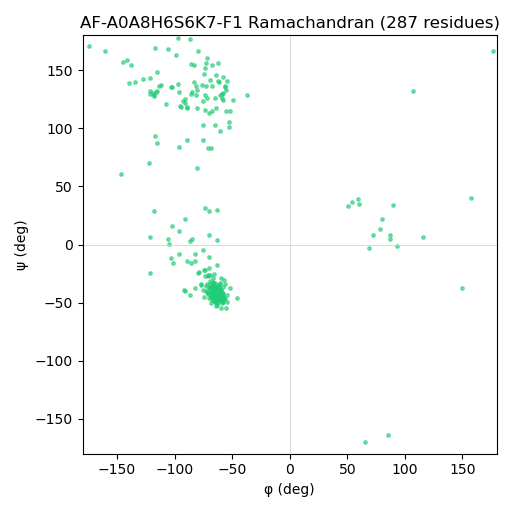6 1.00 85.31 165 ARG A N 1
ATOM 1290 C CA . ARG A 1 165 ? -13.609 -7.154 19.081 1.00 85.31 165 ARG A CA 1
ATOM 1291 C C . ARG A 1 165 ? -14.523 -5.932 19.204 1.00 85.31 165 ARG A C 1
ATOM 1293 O O . ARG A 1 165 ? -15.455 -5.819 18.414 1.00 85.31 165 ARG A O 1
ATOM 1300 N N . GLY A 1 166 ? -14.265 -5.042 20.165 1.00 82.56 166 GLY A N 1
ATOM 1301 C CA . GLY A 1 166 ? -14.989 -3.781 20.305 1.00 82.56 166 GLY A CA 1
ATOM 1302 C C . GLY A 1 166 ? -14.807 -2.858 19.094 1.00 82.56 166 GLY A C 1
ATOM 1303 O O . GLY A 1 166 ? -13.827 -2.966 18.350 1.00 82.56 166 GLY A O 1
ATOM 1304 N N . GLY A 1 167 ? -15.764 -1.949 18.897 1.00 84.62 167 GLY A N 1
ATOM 1305 C CA . GLY A 1 167 ? -15.673 -0.892 17.887 1.00 84.62 167 GLY A CA 1
ATOM 1306 C C . GLY A 1 167 ? -14.650 0.187 18.263 1.00 84.62 167 GLY A C 1
ATOM 1307 O O . GLY A 1 167 ? -14.284 0.340 19.430 1.00 84.62 167 GLY A O 1
ATOM 1308 N N . LEU A 1 168 ? -14.187 0.964 17.275 1.00 81.94 168 LEU A N 1
ATOM 1309 C CA . LEU A 1 168 ? -13.271 2.092 17.520 1.00 81.94 168 LEU A CA 1
ATOM 1310 C C . LEU A 1 168 ? -13.912 3.216 18.352 1.00 81.94 168 LEU A C 1
ATOM 1312 O O . LEU A 1 168 ? -13.224 3.908 19.123 1.00 81.94 168 LEU A O 1
ATOM 1316 N N . VAL A 1 169 ? -15.219 3.412 18.180 1.00 83.06 169 VAL A N 1
ATOM 1317 C CA . VAL A 1 169 ? -16.011 4.356 18.962 1.00 83.06 169 VAL A CA 1
ATOM 1318 C C . VAL A 1 169 ? -16.581 3.631 20.174 1.00 83.06 169 VAL A C 1
ATOM 1320 O O . VAL A 1 169 ? -17.219 2.589 20.057 1.00 83.06 169 VAL A O 1
ATOM 1323 N N . LEU A 1 170 ? -16.313 4.183 21.356 1.00 72.56 170 LEU A N 1
ATOM 1324 C CA . LEU A 1 170 ? -16.759 3.608 22.616 1.00 72.56 170 LEU A CA 1
ATOM 1325 C C . LEU A 1 170 ? -18.053 4.304 23.035 1.00 72.56 170 LEU A C 1
ATOM 1327 O O . LEU A 1 170 ? -18.020 5.246 23.829 1.00 72.56 170 LEU A O 1
ATOM 1331 N N . ASP A 1 171 ? -19.188 3.844 22.515 1.00 66.12 171 ASP A N 1
ATOM 1332 C CA . ASP A 1 171 ? -20.477 4.253 23.062 1.00 66.12 171 ASP A CA 1
ATOM 1333 C C . ASP A 1 171 ? -20.646 3.615 24.441 1.00 66.12 171 ASP A C 1
ATOM 1335 O O . ASP A 1 171 ? -20.714 2.396 24.608 1.00 66.12 171 ASP A O 1
ATOM 1339 N N . ARG A 1 172 ? -20.664 4.466 25.471 1.00 58.72 172 ARG A N 1
ATOM 1340 C CA . ARG A 1 172 ? -20.877 4.045 26.854 1.00 58.72 172 ARG A CA 1
ATOM 1341 C C . ARG A 1 172 ? -22.342 3.627 26.987 1.00 58.72 172 ARG A C 1
ATOM 1343 O O . ARG A 1 172 ? -23.169 4.424 27.421 1.00 58.72 172 ARG A O 1
ATOM 1350 N N . LYS A 1 173 ? -22.680 2.386 26.622 1.00 56.69 173 LYS A N 1
ATOM 1351 C CA . LYS A 1 173 ? -23.944 1.801 27.077 1.00 56.69 173 LYS A CA 1
ATOM 1352 C C . LYS A 1 173 ? -23.911 1.814 28.612 1.00 56.69 173 LYS A C 1
ATOM 1354 O O . LYS A 1 173 ? -22.897 1.396 29.181 1.00 56.69 173 LYS A O 1
ATOM 1359 N N . PRO A 1 174 ? -24.947 2.334 29.295 1.00 56.12 174 PRO A N 1
ATOM 1360 C CA . PRO A 1 174 ? -25.022 2.212 30.743 1.00 56.12 174 PRO A CA 1
ATOM 1361 C C . PRO A 1 174 ? -24.911 0.723 31.103 1.00 56.12 174 PRO A C 1
ATOM 1363 O O . PRO A 1 174 ? -25.431 -0.106 30.347 1.00 56.12 174 PRO A O 1
ATOM 1366 N N . PRO A 1 175 ? -24.197 0.370 32.188 1.00 55.12 175 PRO A N 1
ATOM 1367 C CA . PRO A 1 175 ? -24.030 -1.020 32.592 1.00 55.12 175 PRO A CA 1
ATOM 1368 C C . PRO A 1 175 ? -25.412 -1.664 32.666 1.00 55.12 175 PRO A C 1
ATOM 1370 O O . PRO A 1 175 ? -26.262 -1.225 33.440 1.00 55.12 175 PRO A O 1
ATOM 1373 N N . SER A 1 176 ? -25.671 -2.651 31.803 1.00 52.50 176 SER A N 1
ATOM 1374 C CA . SER A 1 176 ? -26.933 -3.373 31.856 1.00 52.50 176 SER A CA 1
ATOM 1375 C C . SER A 1 176 ? -26.962 -4.101 33.190 1.00 52.50 176 SER A C 1
ATOM 1377 O O . SER A 1 176 ? -26.130 -4.974 33.432 1.00 52.50 176 SER A O 1
ATOM 1379 N N . SER A 1 177 ? -27.918 -3.764 34.043 1.00 56.31 177 SER A N 1
ATOM 1380 C CA . SER A 1 177 ? -28.128 -4.376 35.357 1.00 56.31 177 SER A CA 1
ATOM 1381 C C . SER A 1 177 ? -28.487 -5.871 35.310 1.00 56.31 177 SER A C 1
ATOM 1383 O O . SER A 1 177 ? -28.716 -6.465 36.355 1.00 56.31 177 SER A O 1
ATOM 1385 N N . ASN A 1 178 ? -28.502 -6.502 34.130 1.00 54.53 178 ASN A N 1
ATOM 1386 C CA . ASN A 1 178 ? -28.880 -7.898 33.940 1.00 54.53 178 ASN A CA 1
ATOM 1387 C C . ASN A 1 178 ? -27.704 -8.732 33.391 1.00 54.53 178 ASN A C 1
ATOM 1389 O O . ASN A 1 178 ? -27.545 -8.832 32.174 1.00 54.53 178 ASN A O 1
ATOM 1393 N N . PRO A 1 179 ? -26.901 -9.377 34.259 1.00 56.62 179 PRO A N 1
ATOM 1394 C CA . PRO A 1 179 ? -25.773 -10.232 33.864 1.00 56.62 179 PRO A CA 1
ATOM 1395 C C . PRO A 1 179 ? -26.167 -11.570 33.196 1.00 56.62 179 PRO A C 1
ATOM 1397 O O . PRO A 1 179 ? -25.301 -12.405 32.958 1.00 56.62 179 PRO A O 1
ATOM 1400 N N . LEU A 1 180 ? -27.448 -11.792 32.877 1.00 57.28 180 LEU A N 1
ATOM 1401 C CA . LEU A 1 180 ? -27.983 -13.094 32.446 1.00 57.28 180 LEU A CA 1
ATOM 1402 C C . LEU A 1 180 ? -28.644 -13.105 31.061 1.00 57.28 180 LEU A C 1
ATOM 1404 O O . LEU A 1 180 ? -29.194 -14.130 30.669 1.00 57.28 180 LEU A O 1
ATOM 1408 N N . ALA A 1 181 ? -28.590 -12.015 30.290 1.00 51.69 181 ALA A N 1
ATOM 1409 C CA . ALA A 1 181 ? -29.107 -12.054 28.924 1.00 51.69 181 ALA A CA 1
ATOM 1410 C C . ALA A 1 181 ? -28.142 -12.856 28.022 1.00 51.69 181 ALA A C 1
ATOM 1412 O O . ALA A 1 181 ? -26.999 -12.422 27.830 1.00 51.69 181 ALA A O 1
ATOM 1413 N N . PRO A 1 182 ? -28.554 -14.013 27.463 1.00 49.72 182 PRO A N 1
ATOM 1414 C CA . PRO A 1 182 ? -27.724 -14.765 26.534 1.00 49.72 182 PRO A CA 1
ATOM 1415 C C . PRO A 1 182 ? -27.388 -13.868 25.343 1.00 49.72 182 PRO A C 1
ATOM 1417 O O . PRO A 1 182 ? -28.272 -13.273 24.726 1.00 49.72 182 PRO A O 1
ATOM 1420 N N . LYS A 1 183 ? -26.086 -13.739 25.059 1.00 49.66 183 LYS A N 1
ATOM 1421 C CA . LYS A 1 183 ? -25.548 -13.009 23.908 1.00 49.66 183 LYS A CA 1
ATOM 1422 C C . LYS A 1 183 ? -26.225 -13.539 22.647 1.00 49.66 183 LYS A C 1
ATOM 1424 O O . LYS A 1 183 ? -25.863 -14.605 22.157 1.00 49.66 183 LYS A O 1
ATOM 1429 N N . ALA A 1 184 ? -27.214 -12.799 22.149 1.00 45.06 184 ALA A N 1
ATOM 1430 C CA . ALA A 1 184 ? -27.832 -13.063 20.865 1.00 45.06 184 ALA A CA 1
ATOM 1431 C C . ALA A 1 184 ? -26.717 -13.090 19.817 1.00 45.06 184 ALA A C 1
ATOM 1433 O O . ALA A 1 184 ? -26.011 -12.098 19.615 1.00 45.06 184 ALA A O 1
ATOM 1434 N N . LEU A 1 185 ? -26.517 -14.263 19.219 1.00 44.56 185 LEU A N 1
ATOM 1435 C CA . LEU A 1 185 ? -25.621 -14.474 18.097 1.00 44.56 185 LEU A CA 1
ATOM 1436 C C . LEU A 1 185 ? -26.150 -13.589 16.958 1.00 44.56 185 LEU A C 1
ATOM 1438 O O . LEU A 1 185 ? -27.141 -13.922 16.313 1.00 44.56 185 LEU A O 1
ATOM 1442 N N . LEU A 1 186 ? -25.566 -12.401 16.794 1.00 46.50 186 LEU A N 1
ATOM 1443 C CA . LEU A 1 186 ? -25.986 -11.430 15.790 1.00 46.50 186 LEU A CA 1
ATOM 1444 C C . LEU A 1 186 ? -25.718 -12.022 14.403 1.00 46.50 186 LEU A C 1
ATOM 1446 O O . LEU A 1 186 ? -24.580 -12.061 13.935 1.00 46.50 186 LEU A O 1
ATOM 1450 N N . ALA A 1 187 ? -26.780 -12.493 13.754 1.00 48.19 187 ALA A N 1
ATOM 1451 C CA . ALA A 1 187 ? -26.790 -12.721 12.322 1.00 48.19 187 ALA A CA 1
ATOM 1452 C C . ALA A 1 187 ? -26.462 -11.390 11.626 1.00 48.19 187 ALA A C 1
ATOM 1454 O O . ALA A 1 187 ? -27.106 -10.371 11.886 1.00 48.19 187 ALA A O 1
ATOM 1455 N N . LEU A 1 188 ? -25.430 -11.384 10.777 1.00 43.53 188 LEU A N 1
ATOM 1456 C CA . LEU A 1 188 ? -25.105 -10.227 9.944 1.00 43.53 188 LEU A CA 1
ATOM 1457 C C . LEU A 1 188 ? -26.328 -9.852 9.087 1.00 43.53 188 LEU A C 1
ATOM 1459 O O . LEU A 1 188 ? -26.949 -10.747 8.508 1.00 43.53 188 LEU A O 1
ATOM 1463 N N . PRO A 1 189 ? -26.672 -8.559 8.959 1.00 46.28 189 PRO A N 1
ATOM 1464 C CA . PRO A 1 189 ? -27.773 -8.145 8.105 1.00 46.28 189 PRO A CA 1
ATOM 1465 C C . PRO A 1 189 ? -27.479 -8.531 6.638 1.00 46.28 189 PRO A C 1
ATOM 1467 O O . PRO A 1 189 ? -26.345 -8.363 6.173 1.00 46.28 189 PRO A O 1
ATOM 1470 N N . PRO A 1 190 ? -28.484 -9.012 5.881 1.00 51.28 190 PRO A N 1
ATOM 1471 C CA . PRO A 1 190 ? -28.311 -9.550 4.531 1.00 51.28 190 PRO A CA 1
ATOM 1472 C C . PRO A 1 190 ? -27.548 -8.650 3.533 1.00 51.28 190 PRO A C 1
ATOM 1474 O O . PRO A 1 190 ? -26.731 -9.207 2.794 1.00 51.28 190 PRO A O 1
ATOM 1477 N N . PRO A 1 191 ? -27.677 -7.301 3.503 1.00 48.28 191 PRO A N 1
ATOM 1478 C CA . PRO A 1 191 ? -26.942 -6.496 2.520 1.00 48.28 191 PRO A CA 1
ATOM 1479 C C . PRO A 1 191 ? -25.415 -6.522 2.710 1.00 48.28 191 PRO A C 1
ATOM 1481 O O . PRO A 1 191 ? -24.682 -6.380 1.732 1.00 48.28 191 PRO A O 1
ATOM 1484 N N . LEU A 1 192 ? -24.908 -6.775 3.926 1.00 40.50 192 LEU A N 1
ATOM 1485 C CA . LEU A 1 192 ? -23.460 -6.843 4.173 1.00 40.50 192 LEU A CA 1
ATOM 1486 C C . LEU A 1 192 ? -22.822 -8.127 3.619 1.00 40.50 192 LEU A C 1
ATOM 1488 O O . LEU A 1 192 ? -21.648 -8.124 3.251 1.00 40.50 192 LEU A O 1
ATOM 1492 N N . THR A 1 193 ? -23.587 -9.218 3.514 1.00 52.06 193 THR A N 1
ATOM 1493 C CA . THR A 1 193 ? -23.083 -10.476 2.935 1.00 52.06 193 THR A CA 1
ATOM 1494 C C . THR A 1 193 ? -22.873 -10.386 1.423 1.00 52.06 193 THR A C 1
ATOM 1496 O O . THR A 1 193 ? -22.006 -11.075 0.887 1.00 52.06 193 THR A O 1
ATOM 1499 N N . LEU A 1 194 ? -23.607 -9.502 0.737 1.00 48.91 194 LEU A N 1
ATOM 1500 C CA . LEU A 1 194 ? -23.486 -9.301 -0.706 1.00 48.91 194 LEU A CA 1
ATOM 1501 C C . LEU A 1 194 ? -22.213 -8.519 -1.062 1.00 48.91 194 LEU A C 1
ATOM 1503 O O . LEU A 1 194 ? -21.461 -8.938 -1.936 1.00 48.91 194 LEU A O 1
ATOM 1507 N N . ALA A 1 195 ? -21.918 -7.439 -0.329 1.00 46.78 195 ALA A N 1
ATOM 1508 C CA . ALA A 1 195 ? -20.687 -6.666 -0.515 1.00 46.78 195 ALA A CA 1
ATOM 1509 C C . ALA A 1 195 ? -19.432 -7.523 -0.258 1.00 46.78 195 ALA A C 1
ATOM 1511 O O . ALA A 1 195 ? -18.472 -7.469 -1.024 1.00 46.78 195 ALA A O 1
ATOM 1512 N N . PHE A 1 196 ? -19.470 -8.393 0.759 1.00 43.41 196 PHE A N 1
ATOM 1513 C CA . PHE A 1 196 ? -18.375 -9.319 1.069 1.00 43.41 196 PHE A CA 1
ATOM 1514 C C . PHE A 1 196 ? -18.157 -10.375 -0.030 1.00 43.41 196 PHE A C 1
ATOM 1516 O O . PHE A 1 196 ? -17.018 -10.710 -0.347 1.00 43.41 196 PHE A O 1
ATOM 1523 N N . LYS A 1 197 ? -19.236 -10.859 -0.663 1.00 49.44 197 LYS A N 1
ATOM 1524 C CA . LYS A 1 197 ? -19.162 -11.814 -1.781 1.00 49.44 197 LYS A CA 1
ATOM 1525 C C . LYS A 1 197 ? -18.711 -11.198 -3.103 1.00 49.44 197 LYS A C 1
ATOM 1527 O O . LYS A 1 197 ? -18.257 -11.948 -3.951 1.00 49.44 197 LYS A O 1
ATOM 1532 N N . ILE A 1 198 ? -18.841 -9.885 -3.294 1.00 52.78 198 ILE A N 1
ATOM 1533 C CA . ILE A 1 198 ? -18.426 -9.209 -4.536 1.00 52.78 198 ILE A CA 1
ATOM 1534 C C . ILE A 1 198 ? -16.980 -8.713 -4.428 1.00 52.78 198 ILE A C 1
ATOM 1536 O O . ILE A 1 198 ? -16.213 -8.835 -5.377 1.00 52.78 198 ILE A O 1
ATOM 1540 N N . ILE A 1 199 ? -16.579 -8.201 -3.263 1.00 46.25 199 ILE A N 1
ATOM 1541 C CA . ILE A 1 199 ? -15.270 -7.555 -3.096 1.00 46.25 199 ILE A CA 1
ATOM 1542 C C . ILE A 1 199 ? -14.150 -8.578 -2.873 1.00 46.25 199 ILE A C 1
ATOM 1544 O O . ILE A 1 199 ? -13.056 -8.413 -3.408 1.00 46.25 199 ILE A O 1
ATOM 1548 N N . LEU A 1 200 ? -14.415 -9.665 -2.142 1.00 42.19 200 LEU A N 1
ATOM 1549 C CA . LEU A 1 200 ? -13.417 -10.705 -1.891 1.00 42.19 200 LEU A CA 1
ATOM 1550 C C . LEU A 1 200 ? -12.939 -11.418 -3.176 1.00 42.19 200 LEU A C 1
ATOM 1552 O O . LEU A 1 200 ? -11.727 -11.532 -3.345 1.00 42.19 200 LEU A O 1
ATOM 1556 N N . PRO A 1 201 ? -13.806 -11.843 -4.121 1.00 44.88 201 PRO A N 1
ATOM 1557 C CA . PRO A 1 201 ? -13.328 -12.411 -5.376 1.00 44.88 201 PRO A CA 1
ATOM 1558 C C . PRO A 1 201 ? -12.693 -11.365 -6.289 1.00 44.88 201 PRO A C 1
ATOM 1560 O O . PRO A 1 201 ? -11.804 -11.740 -7.032 1.00 44.88 201 PRO A O 1
ATOM 1563 N N . LEU A 1 202 ? -13.056 -10.077 -6.214 1.00 42.12 202 LEU A N 1
ATOM 1564 C CA . LEU A 1 202 ? -12.400 -9.022 -7.003 1.00 42.12 202 LEU A CA 1
ATOM 1565 C C . LEU A 1 202 ? -10.932 -8.812 -6.584 1.00 42.12 202 LEU A C 1
ATOM 1567 O O . LEU A 1 202 ? -10.084 -8.533 -7.424 1.00 42.12 202 LEU A O 1
ATOM 1571 N N . ILE A 1 203 ? -10.629 -9.007 -5.295 1.00 39.16 203 ILE A N 1
ATOM 1572 C CA . ILE A 1 203 ? -9.261 -8.986 -4.751 1.00 39.16 203 ILE A CA 1
ATOM 1573 C C . ILE A 1 203 ? -8.475 -10.239 -5.178 1.00 39.16 203 ILE A C 1
ATOM 1575 O O . ILE A 1 203 ? -7.282 -10.141 -5.449 1.00 39.16 203 ILE A O 1
ATOM 1579 N N . PHE A 1 204 ? -9.134 -11.398 -5.308 1.00 40.97 204 PHE A N 1
ATOM 1580 C CA . PHE A 1 204 ? -8.517 -12.624 -5.840 1.00 40.97 204 PHE A CA 1
ATOM 1581 C C . PHE A 1 204 ? -8.421 -12.652 -7.378 1.00 40.97 204 PHE A C 1
ATOM 1583 O O . PHE A 1 204 ? -7.530 -13.307 -7.912 1.00 40.97 204 PHE A O 1
ATOM 1590 N N . LEU A 1 205 ? -9.269 -11.908 -8.099 1.00 40.22 205 LEU A N 1
ATOM 1591 C CA . LEU A 1 205 ? -9.274 -11.827 -9.569 1.00 40.22 205 LEU A CA 1
ATOM 1592 C C . LEU A 1 205 ? -8.055 -11.080 -10.137 1.00 40.22 205 LEU A C 1
ATOM 1594 O O . LEU A 1 205 ? -7.821 -11.107 -11.341 1.00 40.22 205 LEU A O 1
ATOM 1598 N N . LEU A 1 206 ? -7.275 -10.419 -9.27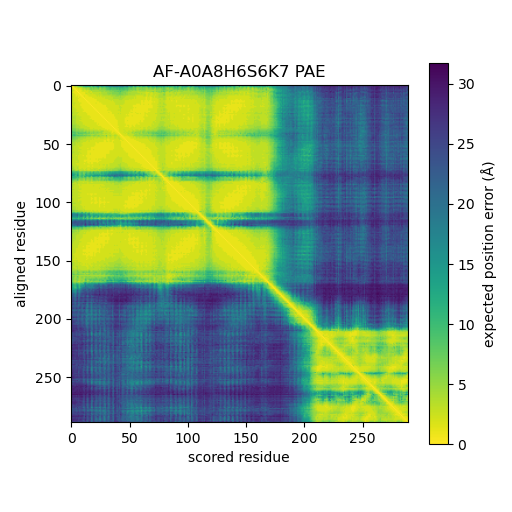6 1.00 42.06 206 LEU A N 1
ATOM 1599 C CA . LEU A 1 206 ? -6.001 -9.789 -9.631 1.00 42.06 206 LEU A CA 1
ATOM 1600 C C . LEU A 1 206 ? -4.823 -10.781 -9.659 1.00 42.06 206 LEU A C 1
ATOM 1602 O O . LEU A 1 206 ? -3.753 -10.423 -10.149 1.00 42.06 206 LEU A O 1
ATOM 1606 N N . CYS A 1 207 ? -5.004 -12.034 -9.219 1.00 42.78 207 CYS A N 1
ATOM 1607 C CA . CYS A 1 207 ? -4.096 -13.119 -9.594 1.00 42.78 207 CYS A CA 1
ATOM 1608 C C . CYS A 1 207 ? -4.403 -13.516 -11.041 1.00 42.78 207 CYS A C 1
ATOM 1610 O O . CYS A 1 207 ? -5.270 -14.345 -11.307 1.00 42.78 207 CYS A O 1
ATOM 1612 N N . ALA A 1 208 ? -3.716 -12.866 -11.981 1.00 51.78 208 ALA A N 1
ATOM 1613 C CA . ALA A 1 208 ? -3.811 -13.155 -13.402 1.00 51.78 208 ALA A CA 1
ATOM 1614 C C . ALA A 1 208 ? -3.652 -14.664 -13.660 1.00 51.78 208 ALA A C 1
ATOM 1616 O O . ALA A 1 208 ? -2.661 -15.280 -13.267 1.00 51.78 208 ALA A O 1
ATOM 1617 N N . HIS A 1 209 ? -4.644 -15.252 -14.327 1.00 54.91 209 HIS A N 1
ATOM 1618 C CA . HIS A 1 209 ? -4.581 -16.610 -14.847 1.00 54.91 209 HIS A CA 1
ATOM 1619 C C . HIS A 1 209 ? -3.569 -16.658 -15.996 1.00 54.91 209 HIS A C 1
ATOM 1621 O O . HIS A 1 209 ? -3.936 -16.566 -17.166 1.00 54.91 209 HIS A O 1
ATOM 1627 N N . ALA A 1 210 ? -2.290 -16.787 -15.668 1.00 59.22 210 ALA A N 1
ATOM 1628 C CA . ALA A 1 210 ? -1.308 -17.212 -16.644 1.00 59.22 210 ALA A CA 1
ATOM 1629 C C . ALA A 1 210 ? -1.532 -18.704 -16.925 1.00 59.22 210 ALA A C 1
ATOM 1631 O O . ALA A 1 210 ? -1.632 -19.517 -16.002 1.00 59.22 210 ALA A O 1
ATOM 1632 N N . THR A 1 211 ? -1.692 -19.049 -18.203 1.00 76.19 211 THR A N 1
ATOM 1633 C CA . THR A 1 211 ? -1.834 -20.435 -18.661 1.00 76.19 211 THR A CA 1
ATOM 1634 C C . THR A 1 211 ? -0.608 -20.814 -19.467 1.00 76.19 211 THR A C 1
ATOM 1636 O O . THR A 1 211 ? -0.089 -20.029 -20.265 1.00 76.19 211 THR A O 1
ATOM 1639 N N . VAL A 1 212 ? -0.114 -22.025 -19.228 1.00 82.88 212 VAL A N 1
ATOM 1640 C CA . VAL A 1 212 ? 0.980 -22.581 -20.018 1.00 82.88 212 VAL A CA 1
ATOM 1641 C C . VAL A 1 212 ? 0.558 -23.837 -20.723 1.00 82.88 212 VAL A C 1
ATOM 1643 O O . VAL A 1 212 ? 0.015 -24.764 -20.123 1.00 82.88 212 VAL A O 1
ATOM 1646 N N . VAL A 1 213 ? 0.861 -23.832 -22.018 1.00 89.25 213 VAL A N 1
ATOM 1647 C CA . VAL A 1 213 ? 0.535 -24.890 -22.959 1.00 89.25 213 VAL A CA 1
ATOM 1648 C C . VAL A 1 213 ? 1.829 -25.621 -23.291 1.00 89.25 213 VAL A C 1
ATOM 1650 O O . VAL A 1 213 ? 2.780 -25.022 -23.799 1.00 89.25 213 VAL A O 1
ATOM 1653 N N . ALA A 1 214 ? 1.879 -26.922 -23.014 1.00 89.75 214 ALA A N 1
ATOM 1654 C CA . ALA A 1 214 ? 2.993 -27.781 -23.409 1.00 89.75 214 ALA A CA 1
ATOM 1655 C C . ALA A 1 214 ? 2.666 -28.532 -24.707 1.00 89.75 214 ALA A C 1
ATOM 1657 O O . ALA A 1 214 ? 1.580 -29.085 -24.853 1.00 89.75 214 ALA A O 1
ATOM 1658 N N . PHE A 1 215 ? 3.614 -28.632 -25.630 1.00 93.00 215 PHE A N 1
ATOM 1659 C CA . PHE A 1 215 ? 3.423 -29.214 -26.959 1.00 93.00 215 PHE A CA 1
ATOM 1660 C C . PHE A 1 215 ? 4.256 -30.487 -27.133 1.00 93.00 215 PHE A C 1
ATOM 1662 O O . PHE A 1 215 ? 5.332 -30.632 -26.549 1.00 93.00 215 PHE A O 1
ATOM 1669 N N . GLY A 1 216 ? 3.748 -31.437 -27.923 1.00 90.88 216 GLY A N 1
ATOM 1670 C CA . GLY A 1 216 ? 4.441 -32.706 -28.190 1.00 90.88 216 GLY A CA 1
ATOM 1671 C C . GLY A 1 216 ? 5.700 -32.560 -29.055 1.00 90.88 216 GLY A C 1
ATOM 1672 O O . GLY A 1 216 ? 6.652 -33.313 -28.883 1.00 90.88 216 GLY A O 1
ATOM 1673 N N . GLY A 1 217 ? 5.724 -31.584 -29.966 1.00 88.31 217 GLY A N 1
ATOM 1674 C CA . GLY A 1 217 ? 6.840 -31.329 -30.875 1.00 88.31 217 GLY A CA 1
ATOM 1675 C C . GLY A 1 217 ? 7.798 -30.238 -30.393 1.00 88.31 217 GLY A C 1
ATOM 1676 O O . GLY A 1 217 ? 7.596 -29.593 -29.361 1.00 88.31 217 GLY A O 1
ATOM 1677 N N . ALA A 1 218 ? 8.852 -30.014 -31.178 1.00 87.88 218 ALA A N 1
ATOM 1678 C CA . ALA A 1 218 ? 9.719 -28.846 -31.039 1.00 87.88 218 ALA A CA 1
ATOM 1679 C C . ALA A 1 218 ? 9.001 -27.583 -31.544 1.00 87.88 218 ALA A C 1
ATOM 1681 O O . ALA A 1 218 ? 8.095 -27.673 -32.377 1.00 87.88 218 ALA A O 1
ATOM 1682 N N . ASN A 1 219 ? 9.412 -26.405 -31.068 1.00 91.12 219 ASN A N 1
ATOM 1683 C CA . ASN A 1 219 ? 8.874 -25.112 -31.516 1.00 91.12 219 ASN A CA 1
ATOM 1684 C C . ASN A 1 219 ? 7.338 -24.998 -31.417 1.00 91.12 219 ASN A C 1
ATOM 1686 O O . ASN A 1 219 ? 6.701 -24.387 -32.271 1.00 91.12 219 ASN A O 1
ATOM 1690 N N . CYS A 1 220 ? 6.747 -25.592 -30.377 1.00 92.06 220 CYS A N 1
ATOM 1691 C CA . CYS A 1 220 ? 5.322 -25.514 -30.068 1.00 92.06 220 CYS A CA 1
ATOM 1692 C C . CYS A 1 220 ? 4.443 -26.067 -31.191 1.00 92.06 220 CYS A C 1
ATOM 1694 O O . CYS A 1 220 ? 3.357 -25.568 -31.466 1.00 92.06 220 CYS A O 1
ATOM 1696 N N . SER A 1 221 ? 4.946 -27.112 -31.850 1.00 92.50 221 SER A N 1
ATOM 1697 C CA . SER A 1 221 ? 4.226 -27.881 -32.859 1.00 92.50 221 SER A CA 1
ATOM 1698 C C . SER A 1 221 ? 3.648 -29.174 -32.272 1.00 92.50 221 SER A C 1
ATOM 1700 O O . SER A 1 221 ? 4.068 -29.655 -31.217 1.00 92.50 221 SER A O 1
ATOM 1702 N N . GLY A 1 222 ? 2.691 -29.775 -32.976 1.00 91.38 222 GLY A N 1
ATOM 1703 C CA . GLY A 1 222 ? 2.068 -31.036 -32.574 1.00 91.38 222 GLY A CA 1
ATOM 1704 C C . GLY A 1 222 ? 0.903 -30.857 -31.600 1.00 91.38 222 GLY A C 1
ATOM 1705 O O . GLY A 1 222 ? 0.339 -29.776 -31.479 1.00 91.38 222 GLY A O 1
ATOM 1706 N N . SER A 1 223 ? 0.508 -31.946 -30.933 1.00 91.12 223 SER A N 1
ATOM 1707 C CA . SER A 1 223 ? -0.666 -31.950 -30.056 1.00 91.12 223 SER A CA 1
ATOM 1708 C C . SER A 1 223 ? -0.470 -31.029 -28.853 1.00 91.12 223 SER A C 1
ATOM 1710 O O . SER A 1 223 ? 0.485 -31.209 -28.086 1.00 91.12 223 SER A O 1
ATOM 1712 N N . GLU A 1 224 ? -1.408 -30.108 -28.658 1.00 90.12 224 GLU A N 1
ATOM 1713 C CA . GLU A 1 224 ? -1.501 -29.273 -27.462 1.00 90.12 224 GLU A CA 1
ATOM 1714 C C . GLU A 1 224 ? -1.728 -30.136 -26.213 1.00 90.12 224 GLU A C 1
ATOM 1716 O O . GLU A 1 224 ? -2.371 -31.191 -26.233 1.00 90.12 224 GLU A O 1
ATOM 1721 N N . GLY A 1 225 ? -1.071 -29.754 -25.126 1.00 82.06 225 GLY A N 1
ATOM 1722 C CA . GLY A 1 225 ? -1.245 -30.339 -23.805 1.00 82.06 225 GLY A CA 1
ATOM 1723 C C . GLY A 1 225 ? -2.386 -29.677 -23.053 1.00 82.06 225 GLY A C 1
ATOM 1724 O O . GLY A 1 225 ? -3.002 -28.734 -23.533 1.00 82.06 225 GLY A O 1
ATOM 1725 N N . LYS A 1 226 ? -2.670 -30.179 -21.849 1.00 77.06 226 LYS A N 1
ATOM 1726 C CA . LYS A 1 226 ? -3.591 -29.485 -20.951 1.00 77.06 226 LYS A CA 1
ATOM 1727 C C . LYS A 1 226 ? -2.952 -28.181 -20.493 1.00 77.06 226 LYS A C 1
ATOM 1729 O O . LYS A 1 226 ? -1.782 -28.196 -20.112 1.00 77.06 226 LYS A O 1
ATOM 1734 N N . ASP A 1 227 ? -3.745 -27.117 -20.493 1.00 78.44 227 ASP A N 1
ATOM 1735 C CA . ASP A 1 227 ? -3.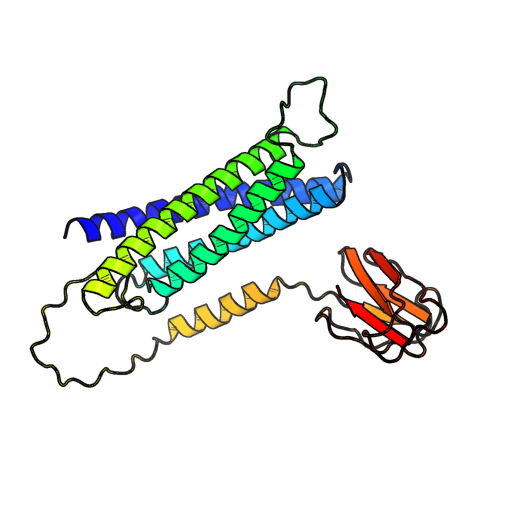390 -25.870 -19.832 1.00 78.44 227 ASP A CA 1
ATOM 1736 C C . ASP A 1 227 ? -3.084 -26.127 -18.370 1.00 78.44 227 ASP A C 1
ATOM 1738 O O . ASP A 1 227 ? -3.809 -26.852 -17.676 1.00 78.44 227 ASP A O 1
ATOM 1742 N N . VAL A 1 228 ? -2.002 -25.512 -17.913 1.00 73.81 228 VAL A N 1
ATOM 1743 C CA . VAL A 1 228 ? -1.570 -25.647 -16.535 1.00 73.81 228 VAL A CA 1
ATOM 1744 C C . VAL A 1 228 ? -1.631 -24.308 -15.829 1.00 73.81 228 VAL A C 1
ATOM 1746 O O . VAL A 1 228 ? -1.160 -23.300 -16.355 1.00 73.81 228 VAL A O 1
ATOM 1749 N N . ALA A 1 229 ? -2.240 -24.315 -14.644 1.00 74.38 229 ALA A N 1
ATOM 1750 C CA . ALA A 1 229 ? -2.364 -23.140 -13.802 1.00 74.38 229 ALA A CA 1
ATOM 1751 C C . ALA A 1 229 ? -1.027 -22.799 -13.124 1.00 74.38 229 ALA A C 1
ATOM 1753 O O . ALA A 1 229 ? -0.260 -23.683 -12.743 1.00 74.38 229 ALA A O 1
ATOM 1754 N N . CYS A 1 230 ? -0.775 -21.506 -12.927 1.00 73.19 230 CYS A N 1
ATOM 1755 C CA . CYS A 1 230 ? 0.360 -20.999 -12.156 1.00 73.19 230 CYS A CA 1
ATOM 1756 C C . CYS A 1 230 ? 0.088 -21.056 -10.643 1.00 73.19 230 CYS A C 1
ATOM 1758 O O . CYS A 1 230 ? -0.024 -20.029 -9.982 1.00 73.19 230 CYS A O 1
ATOM 1760 N N . ASP A 1 231 ? -0.041 -22.259 -10.090 1.00 80.06 231 ASP A N 1
ATOM 1761 C CA . ASP A 1 231 ? -0.330 -22.495 -8.666 1.00 80.06 231 ASP A CA 1
ATOM 1762 C C . ASP A 1 231 ? 0.891 -23.000 -7.866 1.00 80.06 231 ASP A C 1
ATOM 1764 O O . ASP A 1 231 ? 0.786 -23.334 -6.686 1.00 80.06 231 ASP A O 1
ATOM 1768 N N . GLY A 1 232 ? 2.066 -23.067 -8.502 1.00 81.94 232 GLY A N 1
ATOM 1769 C CA . GLY A 1 232 ? 3.297 -23.572 -7.890 1.00 81.94 232 GLY A CA 1
ATOM 1770 C C . GLY A 1 232 ? 3.319 -25.095 -7.694 1.00 81.94 232 GLY A C 1
ATOM 1771 O O . GLY A 1 232 ? 4.252 -25.618 -7.065 1.00 81.94 232 GLY A O 1
ATOM 1772 N N . HIS A 1 233 ? 2.340 -25.839 -8.223 1.00 86.94 233 HIS A N 1
ATOM 1773 C CA . HIS A 1 233 ? 2.394 -27.296 -8.233 1.00 86.94 233 HIS A CA 1
ATOM 1774 C C . HIS A 1 233 ? 3.402 -27.819 -9.262 1.00 86.94 233 HIS A C 1
ATOM 1776 O O . HIS A 1 233 ? 3.734 -27.185 -10.262 1.00 86.94 233 HIS A O 1
ATOM 1782 N N . CYS A 1 234 ? 3.939 -29.000 -8.963 1.00 88.62 234 CYS A N 1
ATOM 1783 C CA . CYS A 1 234 ? 4.825 -29.714 -9.865 1.00 88.62 234 CYS A CA 1
ATOM 1784 C C . CYS A 1 234 ? 4.005 -30.465 -10.908 1.00 88.62 234 CYS A C 1
ATOM 1786 O O . CYS A 1 234 ? 3.104 -31.225 -10.544 1.00 88.62 234 CYS A O 1
ATOM 1788 N N . ILE A 1 235 ? 4.330 -30.284 -12.184 1.00 89.00 235 ILE A N 1
ATOM 1789 C CA . ILE A 1 235 ? 3.521 -30.815 -13.281 1.00 89.00 235 ILE A CA 1
ATOM 1790 C C . ILE A 1 235 ? 4.369 -31.745 -14.135 1.00 89.00 235 ILE A C 1
ATOM 1792 O O . ILE A 1 235 ? 5.484 -31.400 -14.519 1.00 89.00 235 ILE A O 1
ATOM 1796 N N . GLY A 1 236 ? 3.831 -32.927 -14.444 1.00 89.62 236 GLY A N 1
ATOM 1797 C CA . GLY A 1 236 ? 4.455 -33.877 -15.359 1.00 89.62 236 GLY A CA 1
ATOM 1798 C C . GLY A 1 236 ? 4.300 -33.438 -16.816 1.00 89.62 236 GLY A C 1
ATOM 1799 O O . GLY A 1 236 ? 3.184 -33.283 -17.305 1.00 89.62 236 GLY A O 1
ATOM 1800 N N . VAL A 1 237 ? 5.417 -33.290 -17.524 1.00 89.94 237 VAL A N 1
ATOM 1801 C CA . VAL A 1 237 ? 5.481 -32.915 -18.951 1.00 89.94 237 VAL A CA 1
ATOM 1802 C C . VAL A 1 237 ? 6.125 -34.011 -19.801 1.00 89.94 237 VAL A C 1
ATOM 1804 O O . VAL A 1 237 ? 6.743 -33.754 -20.831 1.00 89.94 237 VAL A O 1
ATOM 1807 N N . THR A 1 238 ? 5.984 -35.266 -19.374 1.00 90.12 238 THR A N 1
ATOM 1808 C CA . THR A 1 238 ? 6.530 -36.417 -20.102 1.00 90.12 238 THR A CA 1
ATOM 1809 C C . THR A 1 238 ? 5.974 -36.470 -21.528 1.00 90.12 238 THR A C 1
ATOM 1811 O O . THR A 1 238 ? 4.765 -36.371 -21.738 1.00 90.12 238 THR A O 1
ATOM 1814 N N . GLY A 1 239 ? 6.865 -36.617 -22.511 1.00 88.62 239 GLY A N 1
ATOM 1815 C CA . GLY A 1 239 ? 6.500 -36.644 -23.932 1.00 88.62 239 GLY A CA 1
ATOM 1816 C C . GLY A 1 239 ? 6.225 -35.268 -24.548 1.00 88.62 239 GLY A C 1
ATOM 1817 O O . GLY A 1 239 ? 5.671 -35.201 -25.644 1.00 88.62 239 GLY A O 1
ATOM 1818 N N . ARG A 1 240 ? 6.583 -34.172 -23.866 1.00 89.88 240 ARG A N 1
ATOM 1819 C CA . ARG A 1 240 ? 6.500 -32.807 -24.404 1.00 89.88 240 ARG A CA 1
ATOM 1820 C C . ARG A 1 240 ? 7.887 -32.312 -24.808 1.00 89.88 240 ARG A C 1
ATOM 1822 O O . ARG A 1 240 ? 8.851 -32.500 -24.072 1.00 89.88 240 ARG A O 1
ATOM 1829 N N . GLY A 1 241 ? 7.973 -31.690 -25.981 1.00 90.00 241 GLY A N 1
ATOM 1830 C CA . GLY A 1 241 ? 9.218 -31.157 -26.542 1.00 90.00 241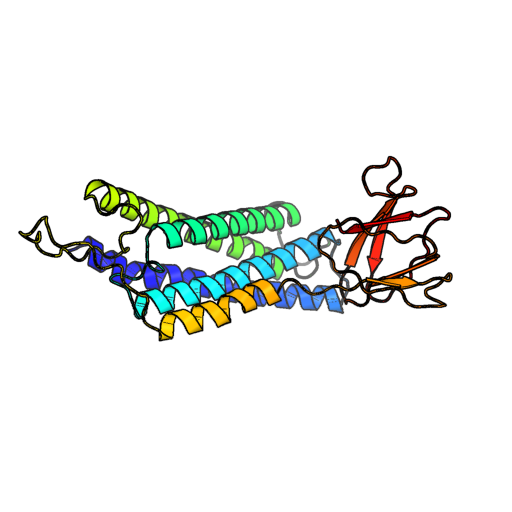 GLY A CA 1
ATOM 1831 C C . GLY A 1 241 ? 9.372 -29.646 -26.378 1.00 90.00 241 GLY A C 1
ATOM 1832 O O . GLY A 1 241 ? 10.472 -29.118 -26.527 1.00 90.00 241 GLY A O 1
ATOM 1833 N N . SER A 1 242 ? 8.289 -28.929 -26.075 1.00 92.69 242 SER A N 1
ATOM 1834 C CA . SER A 1 242 ? 8.310 -27.473 -25.909 1.00 92.69 242 SER A CA 1
ATOM 1835 C C . SER A 1 242 ? 7.110 -26.961 -25.111 1.00 92.69 242 SER A C 1
ATOM 1837 O O . SER A 1 242 ? 6.143 -27.695 -24.896 1.00 92.69 242 SER A O 1
ATOM 1839 N N . PHE A 1 243 ? 7.164 -25.706 -24.667 1.00 91.94 243 PHE A N 1
ATOM 1840 C CA . PHE A 1 243 ? 6.041 -25.018 -24.029 1.00 91.94 243 PHE A CA 1
ATOM 1841 C C . PHE A 1 243 ? 5.951 -23.549 -24.456 1.00 91.94 243 PHE A C 1
ATOM 1843 O O . PHE A 1 243 ? 6.935 -22.954 -24.908 1.00 91.94 243 PHE A O 1
ATOM 1850 N N . ARG A 1 244 ? 4.759 -22.967 -24.290 1.00 91.19 244 ARG A N 1
ATOM 1851 C CA . ARG A 1 244 ? 4.464 -21.552 -24.544 1.00 91.19 244 ARG A CA 1
ATOM 1852 C C . ARG A 1 244 ? 3.644 -20.973 -23.400 1.00 91.19 244 ARG A C 1
ATOM 1854 O O . ARG A 1 244 ? 2.713 -21.619 -22.921 1.00 91.19 244 ARG A O 1
ATOM 1861 N N . ILE A 1 245 ? 3.962 -19.740 -23.021 1.00 89.12 245 ILE A N 1
ATOM 1862 C CA . ILE A 1 245 ? 3.137 -18.940 -22.116 1.00 89.12 245 ILE A CA 1
ATOM 1863 C C . ILE A 1 245 ? 2.193 -18.088 -22.959 1.00 89.12 245 ILE A C 1
ATOM 1865 O O . ILE A 1 245 ? 2.642 -17.370 -23.856 1.00 89.12 245 ILE A O 1
ATOM 1869 N N . THR A 1 246 ? 0.891 -18.210 -22.727 1.00 83.19 246 THR A N 1
ATOM 1870 C CA . THR A 1 246 ? -0.137 -17.464 -23.476 1.00 83.19 246 THR A CA 1
ATOM 1871 C C . THR A 1 246 ? -0.403 -16.079 -22.898 1.00 83.19 246 THR A C 1
ATOM 1873 O O . THR A 1 246 ? -0.985 -15.237 -23.579 1.00 83.19 246 THR A O 1
ATOM 1876 N N . ASP A 1 247 ? 0.027 -15.833 -21.664 1.00 79.88 247 ASP A N 1
ATOM 1877 C CA . ASP A 1 247 ? -0.156 -14.560 -20.983 1.00 79.88 247 ASP A CA 1
ATOM 1878 C C . ASP A 1 247 ? 0.882 -13.509 -21.428 1.00 79.88 247 ASP A C 1
ATOM 1880 O O . ASP A 1 247 ? 1.854 -13.821 -22.114 1.00 79.88 247 ASP A O 1
ATOM 1884 N N . SER A 1 248 ? 0.644 -12.240 -21.085 1.00 69.75 248 SER A N 1
ATOM 1885 C CA . SER A 1 248 ? 1.484 -11.108 -21.496 1.00 69.75 248 SER A CA 1
ATOM 1886 C C . SER A 1 248 ? 2.695 -10.854 -20.586 1.00 69.75 248 SER A C 1
ATOM 1888 O O . SER A 1 248 ? 3.386 -9.851 -20.778 1.00 69.75 248 SER A O 1
ATOM 1890 N N . ASN A 1 249 ? 2.948 -11.699 -19.584 1.00 77.50 249 ASN A N 1
ATOM 1891 C CA . ASN A 1 249 ? 3.959 -11.436 -18.566 1.00 77.50 249 ASN A CA 1
ATOM 1892 C C . ASN A 1 249 ? 5.215 -12.295 -18.760 1.00 77.50 249 ASN A C 1
ATOM 1894 O O . ASN A 1 249 ? 5.292 -13.196 -19.592 1.00 77.50 249 ASN A O 1
ATOM 1898 N N . LEU A 1 250 ? 6.261 -11.939 -18.015 1.00 78.25 250 LEU A N 1
ATOM 1899 C CA . LEU A 1 250 ? 7.469 -12.745 -17.895 1.00 78.25 250 LEU A CA 1
ATOM 1900 C C . LEU A 1 250 ? 7.235 -13.787 -16.801 1.00 78.25 250 LEU A C 1
ATOM 1902 O O . LEU A 1 250 ? 6.843 -13.411 -15.696 1.00 78.25 250 LEU A O 1
ATOM 1906 N N . HIS A 1 251 ? 7.538 -15.056 -17.073 1.00 80.56 251 HIS A N 1
ATOM 1907 C CA . HIS A 1 251 ? 7.476 -16.103 -16.051 1.00 80.56 251 HIS A CA 1
ATOM 1908 C C . HIS A 1 251 ? 8.817 -16.799 -15.862 1.00 80.56 251 HIS A C 1
ATOM 1910 O O . HIS A 1 251 ? 9.546 -17.062 -16.822 1.00 80.56 251 HIS A O 1
ATOM 1916 N N . SER A 1 252 ? 9.094 -17.132 -14.602 1.00 83.50 252 SER A N 1
ATOM 1917 C CA . SER A 1 252 ? 10.217 -17.967 -14.191 1.00 83.50 252 SER A CA 1
ATOM 1918 C C . SER A 1 252 ? 9.744 -19.408 -14.066 1.00 83.50 252 SER A C 1
ATOM 1920 O O . SER A 1 252 ? 8.863 -19.718 -13.262 1.00 83.50 252 SER A O 1
ATOM 1922 N N . ILE A 1 253 ? 10.323 -20.295 -14.870 1.00 86.94 253 ILE A N 1
ATOM 1923 C CA . ILE A 1 253 ? 9.970 -21.716 -14.860 1.00 86.94 253 ILE A CA 1
ATOM 1924 C C . ILE A 1 253 ? 11.226 -22.522 -14.554 1.00 86.94 253 ILE A C 1
ATOM 1926 O O . ILE A 1 253 ? 12.272 -22.336 -15.184 1.00 86.94 253 ILE A O 1
ATOM 1930 N N . ALA A 1 254 ? 11.111 -23.426 -13.582 1.00 87.56 254 ALA A N 1
ATOM 1931 C CA . ALA A 1 254 ? 12.109 -24.452 -13.324 1.00 87.56 254 ALA A CA 1
ATOM 1932 C C . ALA A 1 254 ? 11.704 -25.757 -14.004 1.00 87.56 254 ALA A C 1
ATOM 1934 O O . ALA A 1 254 ? 10.576 -26.234 -13.855 1.00 87.56 254 ALA A O 1
ATOM 1935 N N . VAL A 1 255 ? 12.652 -26.347 -14.723 1.00 89.25 255 VAL A N 1
ATOM 1936 C CA . VAL A 1 255 ? 12.470 -27.596 -15.465 1.00 89.25 255 VAL A CA 1
ATOM 1937 C C . VAL A 1 255 ? 13.332 -28.691 -14.844 1.00 89.25 255 VAL A C 1
ATOM 1939 O O . VAL A 1 255 ? 14.490 -28.435 -14.528 1.00 89.25 255 VAL A O 1
ATOM 1942 N N . PHE A 1 256 ? 12.789 -29.900 -14.682 1.00 89.50 256 PHE A N 1
ATOM 1943 C CA . PHE A 1 256 ? 13.447 -31.025 -14.014 1.00 89.50 256 PHE A CA 1
ATOM 1944 C C . PHE A 1 256 ? 13.436 -32.292 -14.888 1.00 89.50 256 PHE A C 1
ATOM 1946 O O . PHE A 1 256 ? 12.452 -32.623 -15.559 1.00 89.50 256 PHE A O 1
ATOM 1953 N N . THR A 1 257 ? 14.528 -33.056 -14.834 1.00 88.75 257 THR A N 1
ATOM 1954 C CA . THR A 1 257 ? 14.740 -34.301 -15.601 1.00 88.75 257 THR A CA 1
ATOM 1955 C C . THR A 1 257 ? 14.190 -35.567 -14.926 1.00 88.75 257 THR A C 1
ATOM 1957 O O . THR A 1 257 ? 14.325 -36.664 -15.461 1.00 88.75 257 THR A O 1
ATOM 1960 N N . GLY A 1 258 ? 13.537 -35.439 -13.766 1.00 85.19 258 GLY A N 1
ATOM 1961 C CA . GLY A 1 258 ? 12.914 -36.549 -13.033 1.00 85.19 258 GLY A CA 1
ATOM 1962 C C . GLY A 1 258 ? 11.396 -36.416 -12.899 1.00 85.19 258 GLY A C 1
ATOM 1963 O O . GLY A 1 258 ? 10.820 -35.355 -13.159 1.00 85.19 258 GLY A O 1
ATOM 1964 N N . SER A 1 259 ? 10.747 -37.489 -12.440 1.00 84.00 259 SER A N 1
ATOM 1965 C CA . SER A 1 259 ? 9.290 -37.611 -12.259 1.00 84.00 259 SER A CA 1
ATOM 1966 C C . SER A 1 259 ? 8.719 -36.767 -11.102 1.00 84.00 259 SER A C 1
ATOM 1968 O O . SER A 1 259 ? 7.723 -37.133 -10.482 1.00 84.00 259 SER A O 1
ATOM 1970 N N . GLY A 1 260 ? 9.354 -35.640 -10.787 1.00 86.50 260 GLY A N 1
ATOM 1971 C CA . GLY A 1 260 ? 8.959 -34.701 -9.748 1.00 86.50 260 GLY A CA 1
ATOM 1972 C C . GLY A 1 260 ? 9.968 -33.560 -9.593 1.00 86.50 260 GLY A C 1
ATOM 1973 O O . GLY A 1 260 ? 11.106 -33.636 -10.049 1.00 86.50 260 GLY A O 1
ATOM 1974 N N . CYS A 1 261 ? 9.559 -32.512 -8.881 1.00 88.25 261 CYS A N 1
ATOM 1975 C CA . CYS A 1 261 ? 10.299 -31.251 -8.764 1.00 88.25 261 CYS A CA 1
ATOM 1976 C C . CYS A 1 261 ? 11.265 -31.217 -7.565 1.00 88.25 261 CYS A C 1
ATOM 1978 O O . CYS A 1 261 ? 11.594 -30.148 -7.060 1.00 88.25 261 CYS A O 1
ATOM 1980 N N . GLY A 1 262 ? 11.671 -32.391 -7.069 1.00 84.00 262 GLY A N 1
ATOM 1981 C CA . GLY A 1 262 ? 12.607 -32.545 -5.947 1.00 84.00 262 GLY A CA 1
ATOM 1982 C C . GLY A 1 262 ? 14.023 -32.970 -6.356 1.00 84.00 262 GLY A C 1
ATOM 1983 O O . GLY A 1 262 ? 14.859 -33.176 -5.484 1.00 84.00 262 GLY A O 1
ATOM 1984 N N . GLY A 1 263 ? 14.288 -33.156 -7.655 1.00 70.69 263 GLY A N 1
ATOM 1985 C CA . GLY A 1 263 ? 15.574 -33.644 -8.162 1.00 70.69 263 GLY A CA 1
ATOM 1986 C C . GLY A 1 263 ? 16.628 -32.549 -8.373 1.00 70.69 263 GLY A C 1
ATOM 1987 O O . GLY A 1 263 ? 16.309 -31.389 -8.625 1.00 70.69 263 GLY A O 1
ATOM 1988 N N . THR A 1 264 ? 17.903 -32.938 -8.325 1.00 56.22 264 THR A N 1
ATOM 1989 C CA . THR A 1 264 ? 19.064 -32.103 -8.676 1.00 56.22 264 THR A CA 1
ATOM 1990 C C . THR A 1 264 ? 19.175 -31.956 -10.194 1.00 56.22 264 THR A C 1
ATOM 1992 O O . THR A 1 264 ? 19.611 -32.884 -10.871 1.00 56.22 264 THR A O 1
ATOM 1995 N N . GLY A 1 265 ? 18.772 -30.807 -10.740 1.00 58.41 265 GLY A N 1
ATOM 1996 C CA . GLY A 1 265 ? 18.909 -30.529 -12.176 1.00 58.41 265 GLY A CA 1
ATOM 1997 C C . GLY A 1 265 ? 17.951 -29.472 -12.716 1.00 58.41 265 GLY A C 1
ATOM 1998 O O . GLY A 1 265 ? 17.404 -29.664 -13.797 1.00 58.41 265 GLY A O 1
ATOM 1999 N N . SER A 1 266 ? 17.705 -28.392 -11.968 1.00 63.38 266 SER A N 1
ATOM 2000 C CA . SER A 1 266 ? 16.821 -27.319 -12.425 1.00 63.38 266 SER A CA 1
ATOM 2001 C C . SER A 1 266 ? 17.549 -26.376 -13.378 1.00 63.38 266 SER A C 1
ATOM 2003 O O . SER A 1 266 ? 18.487 -25.692 -12.962 1.00 63.38 266 SER A O 1
ATOM 2005 N N . GLN A 1 267 ? 17.091 -26.282 -14.624 1.00 70.25 267 GLN A N 1
ATOM 2006 C CA . GLN A 1 267 ? 17.436 -25.145 -15.476 1.00 70.25 267 GLN A CA 1
ATOM 2007 C C . GLN A 1 267 ? 16.358 -24.073 -15.291 1.00 70.25 267 GLN A C 1
ATOM 2009 O O . GLN A 1 267 ? 15.171 -24.350 -15.474 1.00 70.25 267 GLN A O 1
ATOM 2014 N N . LEU A 1 268 ? 16.773 -22.878 -14.865 1.00 69.94 268 LEU A N 1
ATOM 2015 C CA . LEU A 1 268 ? 15.890 -21.726 -14.707 1.00 69.94 268 LEU A CA 1
ATOM 2016 C C . LEU A 1 268 ? 15.848 -20.959 -16.027 1.00 69.94 268 LEU A C 1
ATOM 2018 O O . LEU A 1 268 ? 16.877 -20.463 -16.487 1.00 69.94 268 LEU A O 1
ATOM 2022 N N . GLY A 1 269 ? 14.667 -20.879 -16.631 1.00 73.31 269 GLY A N 1
ATOM 2023 C CA . GLY A 1 269 ? 14.425 -20.078 -17.825 1.00 73.31 269 GLY A CA 1
ATOM 2024 C C . GLY A 1 269 ? 13.439 -18.959 -17.521 1.00 73.31 269 GLY A C 1
ATOM 2025 O O . GLY A 1 269 ? 12.383 -19.208 -16.941 1.00 73.31 269 GLY A O 1
ATOM 2026 N N . ILE A 1 270 ? 13.783 -17.740 -17.933 1.00 71.31 270 ILE A N 1
ATOM 2027 C CA . ILE A 1 270 ? 12.830 -16.637 -18.034 1.00 71.31 270 ILE A CA 1
ATOM 2028 C C . ILE A 1 270 ? 12.233 -16.705 -19.435 1.00 71.31 270 ILE A C 1
ATOM 2030 O O . ILE A 1 270 ? 12.966 -16.597 -20.420 1.00 71.31 270 ILE A O 1
ATOM 2034 N N . VAL A 1 271 ? 10.920 -16.896 -19.529 1.00 78.50 271 VAL A N 1
ATOM 2035 C CA . VAL A 1 271 ? 10.229 -16.987 -20.820 1.00 78.50 271 VAL A CA 1
ATOM 2036 C C . VAL A 1 271 ? 9.223 -15.851 -20.931 1.00 78.50 271 VAL A C 1
ATOM 2038 O O . VAL A 1 271 ? 8.437 -15.603 -20.016 1.00 78.50 271 VAL A O 1
ATOM 2041 N N . GLY A 1 272 ? 9.296 -15.127 -22.047 1.00 77.31 272 GLY A N 1
ATOM 2042 C CA . GLY A 1 272 ? 8.380 -14.038 -22.359 1.00 77.31 272 GLY A CA 1
ATOM 2043 C C . GLY A 1 272 ? 7.081 -14.531 -22.991 1.00 77.31 272 GLY A C 1
ATOM 2044 O O . GLY A 1 272 ? 7.044 -15.570 -23.659 1.00 77.31 272 GLY A O 1
ATOM 2045 N N . ALA A 1 273 ? 6.036 -13.727 -22.822 1.00 80.38 273 ALA A N 1
ATOM 2046 C CA . ALA A 1 273 ? 4.740 -13.855 -23.469 1.00 80.38 273 ALA A CA 1
ATOM 2047 C C . ALA A 1 273 ? 4.819 -14.327 -24.925 1.00 80.38 273 ALA A C 1
ATOM 2049 O O . ALA A 1 273 ? 5.546 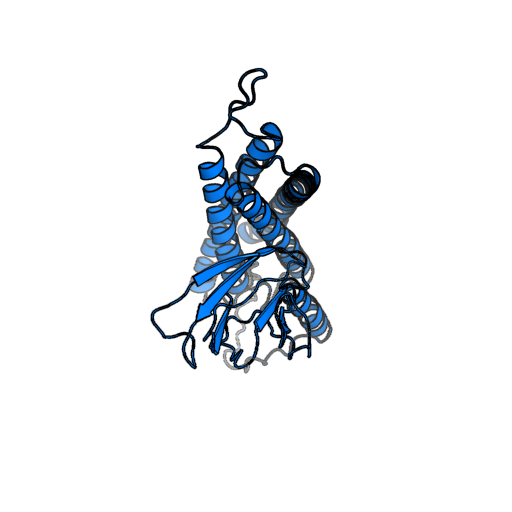-13.767 -25.751 1.00 80.38 273 ALA A O 1
ATOM 2050 N N . GLY A 1 274 ? 4.059 -15.367 -25.254 1.00 84.00 274 GLY A N 1
ATOM 2051 C CA . GLY A 1 274 ? 3.921 -15.870 -26.613 1.00 84.00 274 GLY A CA 1
ATOM 2052 C C . GLY A 1 274 ? 5.172 -16.529 -27.204 1.00 84.00 274 GLY A C 1
ATOM 2053 O O . GLY A 1 274 ? 5.067 -17.063 -28.311 1.00 84.00 274 GLY A O 1
ATOM 2054 N N . SER A 1 275 ? 6.306 -16.549 -26.500 1.00 87.69 275 SER A N 1
ATOM 2055 C CA . SER A 1 275 ? 7.540 -17.179 -26.971 1.00 87.69 275 SER A CA 1
ATOM 2056 C C . SER A 1 275 ? 7.495 -18.684 -26.741 1.00 87.69 275 SER A C 1
ATOM 2058 O O . SER A 1 275 ? 7.143 -19.155 -25.659 1.00 87.69 275 SER A O 1
ATOM 2060 N N . CYS A 1 276 ? 7.858 -19.450 -27.765 1.00 91.50 276 CYS A N 1
ATOM 2061 C CA . CYS A 1 276 ? 7.996 -20.889 -27.629 1.00 91.50 276 CYS A CA 1
ATOM 2062 C C . CYS A 1 276 ? 9.391 -21.248 -27.118 1.00 91.50 276 CYS A C 1
ATOM 2064 O O . CYS A 1 276 ? 10.387 -20.818 -27.698 1.00 91.50 276 CYS A O 1
ATOM 2066 N N . THR A 1 277 ? 9.468 -22.067 -26.072 1.00 92.06 277 THR A N 1
ATOM 2067 C CA . THR A 1 277 ? 10.739 -22.551 -25.524 1.00 92.06 277 THR A CA 1
ATOM 2068 C C . THR A 1 277 ? 10.813 -24.068 -25.635 1.00 92.06 277 THR A C 1
ATOM 2070 O O . THR A 1 277 ? 9.899 -24.780 -25.219 1.00 92.06 277 THR A O 1
ATOM 2073 N N . SER A 1 278 ? 11.902 -24.567 -26.222 1.00 91.81 278 SER A N 1
ATOM 2074 C CA . SER A 1 278 ? 12.161 -26.006 -26.325 1.00 91.81 278 SER A CA 1
ATOM 2075 C C . SER A 1 278 ? 12.630 -26.558 -24.981 1.00 91.81 278 SER A C 1
ATOM 2077 O O . SER A 1 278 ? 13.455 -25.943 -24.306 1.00 91.81 278 SER A O 1
ATOM 2079 N N . LEU A 1 279 ? 12.106 -27.720 -24.598 1.00 89.69 279 LEU A N 1
ATOM 2080 C CA . LEU A 1 279 ? 12.512 -28.413 -23.381 1.00 89.69 279 LEU A CA 1
ATOM 2081 C C . LEU A 1 279 ? 13.778 -29.239 -23.647 1.00 89.69 279 LEU A C 1
ATOM 2083 O O . LEU A 1 279 ? 13.873 -29.883 -24.695 1.00 89.69 279 LEU A O 1
ATOM 2087 N N . PRO A 1 280 ? 14.739 -29.278 -22.708 1.00 88.38 280 PRO A N 1
ATOM 2088 C CA . PRO A 1 280 ? 15.861 -30.201 -22.793 1.00 88.38 280 PRO A CA 1
ATOM 2089 C C . PRO A 1 280 ? 15.388 -31.657 -22.869 1.00 88.38 280 PRO A C 1
ATOM 2091 O O . PRO A 1 280 ? 14.418 -32.050 -22.208 1.00 88.38 280 PRO A O 1
ATOM 2094 N N . THR A 1 281 ? 16.101 -32.479 -23.638 1.00 88.12 281 THR A N 1
ATOM 2095 C CA . THR A 1 281 ? 15.828 -33.916 -23.750 1.00 88.12 281 THR A CA 1
ATOM 2096 C C . THR A 1 281 ? 15.849 -34.576 -22.371 1.00 88.12 281 THR A C 1
ATOM 2098 O O . THR A 1 281 ? 16.769 -34.362 -21.586 1.00 88.12 281 THR A O 1
ATOM 2101 N N . GLY A 1 282 ? 14.837 -35.394 -22.077 1.00 86.62 282 GLY A N 1
ATOM 2102 C CA . GLY A 1 282 ? 14.710 -36.070 -20.781 1.00 86.62 282 GLY A CA 1
ATOM 2103 C C . GLY A 1 282 ? 13.992 -35.255 -19.703 1.00 86.62 282 GLY A C 1
ATOM 2104 O O . GLY A 1 282 ? 13.884 -35.721 -18.573 1.00 86.62 282 GLY A O 1
ATOM 2105 N N . THR A 1 283 ? 13.460 -34.074 -20.030 1.00 88.06 283 THR A N 1
ATOM 2106 C CA . THR A 1 283 ? 12.560 -33.345 -19.131 1.00 88.06 283 THR A CA 1
ATOM 2107 C C . THR A 1 283 ? 11.312 -34.174 -18.826 1.00 88.06 283 THR A C 1
ATOM 2109 O O . THR A 1 283 ? 10.623 -34.640 -19.736 1.00 88.06 283 THR A O 1
ATOM 2112 N N . GLN A 1 284 ? 10.992 -34.321 -17.541 1.00 89.38 284 GLN A N 1
ATOM 2113 C CA . GLN A 1 284 ? 9.802 -35.046 -17.094 1.00 89.38 284 GLN A CA 1
ATOM 2114 C C . GLN A 1 284 ? 8.857 -34.188 -16.261 1.00 89.38 284 GLN A C 1
ATOM 2116 O O . GLN A 1 284 ? 7.660 -34.482 -16.246 1.00 89.38 284 GLN A O 1
ATOM 2121 N N . SER A 1 285 ? 9.347 -33.133 -15.603 1.00 89.62 285 SER A N 1
ATOM 2122 C CA . SER A 1 285 ? 8.502 -32.257 -14.794 1.00 89.62 285 SER A CA 1
ATOM 2123 C C . SER A 1 285 ? 8.923 -30.787 -14.841 1.00 89.62 285 SER A C 1
ATOM 2125 O O . SER A 1 285 ? 10.064 -30.457 -15.163 1.00 89.62 285 SER A O 1
ATOM 2127 N N . MET A 1 286 ? 7.978 -29.894 -14.548 1.00 88.38 286 MET A N 1
ATOM 2128 C CA . MET A 1 286 ? 8.179 -28.444 -14.481 1.00 88.38 286 MET A CA 1
ATOM 2129 C C . MET A 1 286 ? 7.456 -27.839 -13.275 1.00 88.38 286 MET A C 1
ATOM 2131 O O . MET A 1 286 ? 6.457 -28.392 -12.803 1.00 88.38 286 MET A O 1
ATOM 2135 N N . ARG A 1 287 ? 7.950 -26.695 -12.791 1.00 86.19 287 ARG A N 1
ATOM 2136 C CA . ARG A 1 287 ? 7.350 -25.926 -11.694 1.00 86.19 287 ARG A CA 1
ATOM 2137 C C . ARG A 1 287 ? 7.415 -24.426 -11.959 1.00 86.19 287 ARG A C 1
ATOM 2139 O O . ARG A 1 287 ? 8.458 -23.923 -12.378 1.00 86.19 287 ARG A O 1
ATOM 2146 N N . TYR A 1 288 ? 6.330 -23.730 -11.637 1.00 81.12 288 TYR A N 1
ATOM 2147 C CA . TYR A 1 288 ? 6.330 -22.273 -11.503 1.00 81.12 288 TYR A CA 1
ATOM 2148 C C . TYR A 1 288 ? 7.064 -21.851 -10.235 1.00 81.12 288 TYR A C 1
ATOM 2150 O O . TYR A 1 288 ? 6.873 -22.472 -9.185 1.00 81.12 288 TYR A O 1
ATOM 2158 N N . ILE A 1 289 ? 7.893 -20.813 -10.357 1.00 73.88 289 ILE A N 1
ATOM 2159 C CA . ILE A 1 289 ? 8.515 -20.118 -9.224 1.00 73.88 289 ILE A CA 1
ATOM 2160 C C . ILE A 1 289 ? 7.800 -18.792 -9.007 1.00 73.88 289 ILE A C 1
ATOM 2162 O O . ILE A 1 289 ? 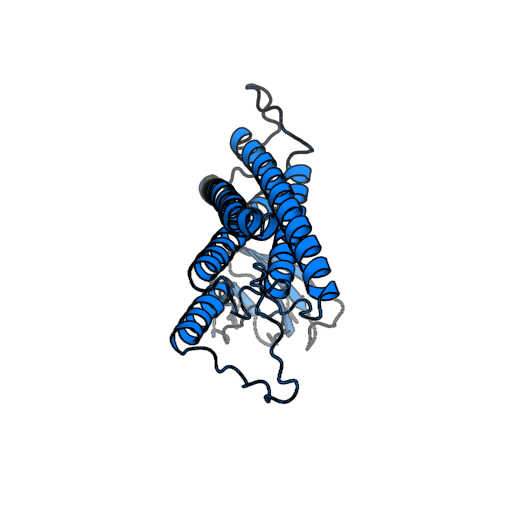7.565 -18.095 -10.020 1.00 73.88 289 ILE A O 1
#

Mean predicted aligned error: 14.34 Å

Secondary structure (DSSP, 8-state):
-HHHHHHHHHHHHHHHHHHHHHHHHHHHHHHHHHHHHHH---S-HHHHHHHHHHHHHHHHHHHHHHHHHHHHHH-TTT-GGGBHHHHHHHHHHHHHHHHHHHHHHHHHHTS-----TT---S-TTHHHHHHHHHHHHHHHHHHHHHHHHHHHHHHHHHTTT-GGGSBSS-------S-TT------PPPHHHHHHHHHHHHHHHTTS---EEEEESSGGG-SSB---EESSS-EEE-TT--EEEE-SSS-EEEEEESSSSTTSS-PEEEEE-TT-EEEPPTT--EEEE-

Nearest PDB structures (foldseek):
  8a6m-assembly1_A  TM=7.108E-01  e=7.710E-03  Homo sapiens
  4djh-assembly2_A-2  TM=3.258E-01  e=1.487E+00  Homo sapiens

Foldseek 3Di:
DVVLVCCLVVLCVLLVVLLVLLVVQLVLLVVVLVCCVPPVQAPDPLVNVLSVLSNVLSVLSNLVSVVLSVCCVVPLFADLCQFLVVLLVSLVVSLVSLVVSLVSLCVVCVNADDPPPDCPVSDDPRVSSRSSNVSSVVSNVSSVVSNVLSVVLQVVCVVVVNHRSGGSRDDCDPPDPDPPDPPPPDDDDVVVVVVVVVVVVVSVPVPDFWWKWFALDAQRDHDIDDTDGQPFAKDFNPNTFKMATQDQDWWWKWWDLDQTDPDDDTDIDTDGHGGIDTDPPNTTIMGTD

Sequence (289 aa):
MGVDRHIRRGHPITFGLIILFGLFELALSAWLTSMFNTHHNQRGDTERDRVRFALFTSSWTVVLSTLILVLFWHSADGSVLTSILVHLVFLGFTWLMWAATAAAVTSMLGGGLNCKSGLHDGFAYCNQLNALEAFAWIEFILVTFAIVVVLVRGIQAARRGDGYRGGLVLDRKPPSSNPLAPKALLALPPPLTLAFKIILPLIFLLCAHATVVAFGGANCSGSEGKDVACDGHCIGVTGRGSFRITDSNLHSIAVFTGSGCGGTGSQLGIVGAGSCTSLPTGTQSMRYI

Solvent-accessible surface area (backbone atoms only — not comparable to full-atom values): 15973 Å² total; per-residue (Å²): 115,72,66,49,56,50,47,72,53,44,50,60,52,54,46,48,49,50,33,52,53,20,47,55,42,28,53,52,25,48,49,50,52,52,48,39,72,72,66,66,54,58,82,43,70,70,58,55,52,47,38,51,48,38,27,50,49,18,48,53,44,32,56,51,44,49,49,53,52,54,47,39,73,76,33,48,78,72,40,71,80,43,6,37,49,49,50,50,56,52,44,51,53,51,37,53,48,27,49,50,39,23,52,49,43,32,66,72,54,71,72,68,72,75,76,58,93,85,61,66,92,63,56,66,63,46,69,58,54,50,47,52,33,51,51,31,48,51,46,32,51,53,40,50,53,50,46,53,54,46,49,55,50,31,53,57,31,39,77,71,73,56,32,46,68,33,36,77,50,76,77,80,69,73,82,70,92,60,96,76,71,77,82,74,81,76,75,76,62,72,75,60,58,52,55,53,66,55,51,55,54,57,67,54,63,68,62,72,85,45,40,36,40,38,9,45,27,62,78,56,30,74,59,76,46,73,73,40,73,80,75,57,59,69,42,79,41,67,76,42,26,10,32,32,35,75,33,90,52,78,45,49,39,37,37,20,62,36,96,40,83,83,62,96,58,68,53,78,44,81,46,48,44,69,45,61,44,68,52,65,89,65,40,20,15,38,30,50,108

Radius of gyration: 25.12 Å; Cα contacts (8 Å, |Δi|>4): 395; chains: 1; bounding box: 53×56×68 Å